Protein AF-A2DTJ1-F1 (afdb_monomer)

Foldseek 3Di:
DDDDPVPVVVLVLQLVLQLVLQLVLVQVVCVVVVPPVHDPSLLSNLVSNLRSLLRNLLVVLLVVCCVPPPLLVCLCPPPPHVNLVNLLSSLLSSLVSSLVRNVVSVVVNCVVVVHDDPDDSVLSSVLSSQLSSQLSCLCVPPVVVDDQDPDPVVNLVSLLVSQLSSLVRSLVRNVVVCVVVVHDPCNSVVVSVVCSVSSSSSSVSSVVSSVVD

Structure (mmCIF, N/CA/C/O backbone):
data_AF-A2DTJ1-F1
#
_entry.id   AF-A2DTJ1-F1
#
loop_
_atom_site.group_PDB
_atom_site.id
_atom_site.type_symbol
_atom_site.label_atom_id
_atom_site.label_alt_id
_atom_site.label_comp_id
_atom_site.label_asym_id
_atom_site.label_entity_id
_atom_site.label_seq_id
_atom_site.pdbx_PDB_ins_code
_atom_site.Cartn_x
_atom_site.Cartn_y
_atom_site.Cartn_z
_atom_site.occupancy
_atom_site.B_iso_or_equiv
_atom_site.auth_seq_id
_atom_site.auth_comp_id
_atom_site.auth_asym_id
_atom_site.auth_atom_id
_atom_site.pdbx_PDB_model_num
ATOM 1 N N . MET A 1 1 ? 8.788 -21.743 -16.270 1.00 41.66 1 MET A N 1
ATOM 2 C CA . MET A 1 1 ? 9.614 -21.067 -15.245 1.00 41.66 1 MET A CA 1
ATOM 3 C C . MET A 1 1 ? 8.863 -21.038 -13.918 1.00 41.66 1 MET A C 1
ATOM 5 O O . MET A 1 1 ? 7.837 -20.370 -13.797 1.00 41.66 1 MET A O 1
ATOM 9 N N . THR A 1 2 ? 9.308 -21.846 -12.957 1.00 42.72 2 THR A N 1
ATOM 10 C CA . THR A 1 2 ? 8.865 -21.798 -11.555 1.00 42.72 2 THR A CA 1
ATOM 11 C C . THR A 1 2 ? 9.417 -20.528 -10.922 1.00 42.72 2 THR A C 1
ATOM 13 O O . THR A 1 2 ? 10.597 -20.244 -11.113 1.00 42.72 2 THR A O 1
ATOM 16 N N . ALA A 1 3 ? 8.593 -19.764 -10.202 1.00 53.41 3 ALA A N 1
ATOM 17 C CA . ALA A 1 3 ? 9.099 -18.623 -9.442 1.00 53.41 3 ALA A CA 1
ATOM 18 C C . ALA A 1 3 ? 10.246 -19.095 -8.532 1.00 53.41 3 ALA A C 1
ATOM 20 O O . ALA A 1 3 ? 10.151 -20.203 -7.981 1.00 53.41 3 ALA A O 1
ATOM 21 N N . PRO A 1 4 ? 11.331 -18.319 -8.379 1.00 59.75 4 PRO A N 1
ATOM 22 C CA . PRO A 1 4 ? 12.354 -18.677 -7.417 1.00 59.75 4 PRO A CA 1
ATOM 23 C C . PRO A 1 4 ? 11.673 -18.748 -6.048 1.00 59.75 4 PRO A C 1
ATOM 25 O O . PRO A 1 4 ? 10.951 -17.832 -5.658 1.00 59.75 4 PRO A O 1
ATOM 28 N N . LYS A 1 5 ? 11.857 -19.862 -5.328 1.00 62.97 5 LYS A N 1
ATOM 29 C CA . LYS A 1 5 ? 11.233 -20.100 -4.012 1.00 62.97 5 LYS A CA 1
ATOM 30 C C . LYS A 1 5 ? 11.488 -18.955 -3.011 1.00 62.97 5 LYS A C 1
ATOM 32 O O . LYS A 1 5 ? 10.772 -18.868 -2.019 1.00 62.97 5 LYS A O 1
ATOM 37 N N . SER A 1 6 ? 12.478 -18.094 -3.267 1.00 84.81 6 SER A N 1
ATOM 38 C CA . SER A 1 6 ? 12.759 -16.876 -2.507 1.00 84.81 6 SER A CA 1
ATOM 39 C C . SER A 1 6 ? 11.673 -15.806 -2.644 1.00 84.81 6 SER A C 1
ATOM 41 O O . SER A 1 6 ? 11.211 -15.332 -1.619 1.00 84.81 6 SER A O 1
ATOM 43 N N . PHE A 1 7 ? 11.170 -15.499 -3.848 1.00 90.81 7 PHE A N 1
ATOM 44 C CA . PHE A 1 7 ? 10.258 -14.359 -4.048 1.00 90.81 7 PHE A CA 1
ATOM 45 C C . PHE A 1 7 ? 8.984 -14.465 -3.202 1.00 90.81 7 PHE A C 1
ATOM 47 O O . PHE A 1 7 ? 8.674 -13.574 -2.420 1.00 90.81 7 PHE A O 1
ATOM 54 N N . PHE A 1 8 ? 8.261 -15.585 -3.292 1.00 89.81 8 PHE A N 1
ATOM 55 C CA . PHE A 1 8 ? 7.036 -15.768 -2.506 1.00 89.81 8 PHE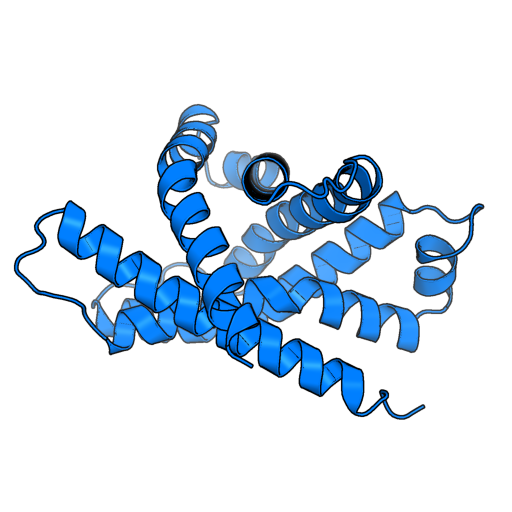 A CA 1
ATOM 56 C C . PHE A 1 8 ? 7.303 -15.875 -1.003 1.00 89.81 8 PHE A C 1
ATOM 58 O O . PHE A 1 8 ? 6.451 -15.495 -0.205 1.00 89.81 8 PHE A O 1
ATOM 65 N N . LYS A 1 9 ? 8.481 -16.370 -0.609 1.00 91.06 9 LYS A N 1
ATOM 66 C CA . LYS A 1 9 ? 8.900 -16.381 0.794 1.00 91.06 9 LYS A CA 1
ATOM 67 C C . LYS A 1 9 ? 9.125 -14.954 1.299 1.00 91.06 9 LYS A C 1
ATOM 69 O O . LYS A 1 9 ? 8.696 -14.641 2.405 1.00 91.06 9 LYS A O 1
ATOM 74 N N . ASP A 1 10 ? 9.739 -14.101 0.489 1.00 91.88 10 ASP A N 1
ATOM 75 C CA . ASP A 1 10 ? 9.973 -12.695 0.815 1.00 91.88 10 ASP A CA 1
ATOM 76 C C . ASP A 1 10 ? 8.649 -11.921 0.856 1.00 91.88 10 ASP A C 1
ATOM 78 O O . ASP A 1 10 ? 8.395 -11.197 1.814 1.00 91.88 10 ASP A O 1
ATOM 82 N N . MET A 1 11 ? 7.738 -12.166 -0.091 1.00 94.62 11 MET A N 1
ATOM 83 C CA . MET A 1 11 ? 6.388 -11.590 -0.057 1.00 94.62 11 MET A CA 1
ATOM 84 C C . MET A 1 11 ? 5.598 -12.040 1.170 1.00 94.62 11 MET A C 1
ATOM 86 O O . MET A 1 11 ? 4.943 -11.223 1.805 1.00 94.62 11 MET A O 1
ATOM 90 N N . LEU A 1 12 ? 5.691 -13.310 1.571 1.00 94.25 12 LEU A N 1
ATOM 91 C CA . LEU A 1 12 ? 5.039 -13.780 2.793 1.00 94.25 12 LEU A CA 1
ATOM 92 C C . LEU A 1 12 ? 5.590 -13.073 4.042 1.00 94.25 12 LEU A C 1
ATOM 94 O O . LEU A 1 12 ? 4.818 -12.739 4.943 1.00 94.25 12 LEU A O 1
ATOM 98 N N . LYS A 1 13 ? 6.904 -12.816 4.094 1.00 93.06 13 LYS A N 1
ATOM 99 C CA . LYS A 1 13 ? 7.518 -12.030 5.173 1.00 93.06 13 LYS A CA 1
ATOM 100 C C . LYS A 1 13 ? 6.985 -10.600 5.189 1.00 93.06 13 LYS A C 1
ATOM 102 O O . LYS A 1 13 ? 6.509 -10.161 6.229 1.00 93.06 13 LYS A O 1
ATOM 107 N N . VAL A 1 14 ? 7.005 -9.909 4.047 1.00 94.12 14 VAL A N 1
ATOM 108 C CA . VAL A 1 14 ? 6.483 -8.536 3.924 1.00 94.12 14 VAL A CA 1
ATOM 109 C C . VAL A 1 14 ? 5.014 -8.481 4.341 1.00 94.12 14 VAL A C 1
ATOM 111 O O . VAL A 1 14 ? 4.657 -7.669 5.188 1.00 94.12 14 VAL A O 1
ATOM 114 N N . TYR A 1 15 ? 4.188 -9.397 3.832 1.00 96.00 15 TYR A N 1
ATOM 115 C CA . TYR A 1 15 ? 2.775 -9.514 4.189 1.00 96.00 15 TYR A CA 1
ATOM 116 C C . TYR A 1 15 ? 2.575 -9.674 5.702 1.00 96.00 15 TYR A C 1
ATOM 118 O O . TYR A 1 15 ? 1.756 -8.979 6.304 1.00 96.00 15 TYR A O 1
ATOM 126 N N . THR A 1 16 ? 3.333 -10.579 6.328 1.00 95.44 16 THR A N 1
ATOM 127 C CA . THR A 1 16 ? 3.218 -10.866 7.765 1.00 95.44 16 THR A CA 1
ATOM 128 C C . THR A 1 16 ? 3.672 -9.674 8.604 1.00 95.44 16 THR A C 1
ATOM 130 O O . THR A 1 16 ? 2.983 -9.294 9.548 1.00 95.44 16 THR A O 1
ATOM 133 N N . ASN A 1 17 ? 4.789 -9.045 8.237 1.00 93.94 17 ASN A N 1
ATOM 134 C CA . ASN A 1 17 ? 5.328 -7.889 8.950 1.00 93.94 17 ASN A CA 1
ATOM 135 C C . ASN A 1 17 ? 4.389 -6.685 8.846 1.00 93.94 17 ASN A C 1
ATOM 137 O O . ASN A 1 17 ? 4.123 -6.039 9.854 1.00 93.94 17 ASN A O 1
ATOM 141 N N . ALA A 1 18 ? 3.842 -6.429 7.655 1.00 94.25 18 ALA A N 1
ATOM 142 C CA . ALA A 1 18 ? 2.829 -5.405 7.421 1.00 94.25 18 ALA A CA 1
ATOM 143 C C . ALA A 1 18 ? 1.553 -5.669 8.230 1.00 94.25 18 ALA A C 1
ATOM 145 O O . ALA A 1 18 ? 1.057 -4.769 8.901 1.00 94.25 18 ALA A O 1
ATOM 146 N N . THR A 1 19 ? 1.079 -6.919 8.252 1.00 96.00 19 THR A N 1
ATOM 147 C CA . THR A 1 19 ? -0.099 -7.316 9.039 1.00 96.00 19 THR A CA 1
ATOM 148 C C . THR A 1 19 ? 0.098 -7.052 10.529 1.00 96.00 19 THR A C 1
ATOM 150 O O . THR A 1 19 ? -0.736 -6.415 11.168 1.00 96.00 19 THR A O 1
ATOM 153 N N . LEU A 1 20 ? 1.213 -7.516 11.095 1.00 95.12 20 LEU A N 1
ATOM 154 C CA . LEU A 1 20 ? 1.503 -7.348 12.519 1.00 95.12 20 LEU A CA 1
ATOM 155 C C . LEU A 1 20 ? 1.792 -5.885 12.882 1.00 95.12 20 LEU A C 1
ATOM 157 O O . LEU A 1 20 ? 1.361 -5.419 13.937 1.00 95.12 20 LEU A O 1
ATOM 161 N N . GLY A 1 21 ? 2.493 -5.157 12.009 1.00 93.69 21 GLY A N 1
ATOM 162 C CA . GLY A 1 21 ? 2.789 -3.740 12.205 1.00 93.69 21 GLY A CA 1
ATOM 163 C C . GLY A 1 21 ? 1.524 -2.890 12.236 1.00 93.69 21 GLY A C 1
ATOM 164 O O . GLY A 1 21 ? 1.395 -1.991 13.066 1.00 93.69 21 GLY A O 1
ATOM 165 N N . ASP A 1 22 ? 0.550 -3.224 11.398 1.00 94.06 22 ASP A N 1
ATOM 166 C CA . ASP A 1 22 ? -0.744 -2.555 11.368 1.00 94.06 22 ASP A CA 1
ATOM 167 C C . ASP A 1 22 ? -1.600 -2.868 12.601 1.00 94.06 22 ASP A C 1
ATOM 169 O O . ASP A 1 22 ? -2.133 -1.954 13.230 1.00 94.06 22 ASP A O 1
ATOM 173 N N . MET A 1 23 ? -1.639 -4.129 13.040 1.00 94.19 23 MET A N 1
ATOM 174 C CA . MET A 1 23 ? -2.301 -4.501 14.297 1.00 94.19 23 MET A CA 1
ATOM 175 C C . MET A 1 23 ? -1.722 -3.742 15.500 1.00 94.19 23 MET A C 1
ATOM 177 O O . MET A 1 23 ? -2.465 -3.263 16.364 1.00 94.19 23 MET A O 1
ATOM 181 N N . PHE A 1 24 ? -0.395 -3.605 15.560 1.00 92.94 24 PHE A N 1
ATOM 182 C CA . PHE A 1 24 ? 0.266 -2.812 16.593 1.00 92.94 24 PHE A CA 1
ATOM 183 C C . PHE A 1 24 ? -0.110 -1.329 16.484 1.00 92.94 24 PHE A C 1
ATOM 185 O O . PHE A 1 24 ? -0.477 -0.708 17.480 1.00 92.94 24 PHE A O 1
ATOM 192 N N . THR A 1 25 ? -0.099 -0.781 15.271 1.00 91.75 25 THR A N 1
ATOM 193 C CA . THR A 1 25 ? -0.471 0.614 15.002 1.00 91.75 25 THR A CA 1
ATOM 194 C C . THR A 1 25 ? -1.889 0.922 15.468 1.00 91.75 25 THR A C 1
ATOM 196 O O . THR A 1 25 ? -2.102 1.898 16.186 1.00 91.75 25 THR A O 1
ATOM 199 N N . GLN A 1 26 ? -2.853 0.057 15.151 1.00 89.75 26 GLN A N 1
ATOM 200 C CA . GLN A 1 26 ? -4.225 0.189 15.640 1.00 89.75 26 GLN A CA 1
ATOM 201 C C . GLN A 1 26 ? -4.285 0.148 17.170 1.00 89.75 26 GLN A C 1
ATOM 203 O O . GLN A 1 26 ? -4.954 0.980 17.778 1.00 89.75 26 GLN A O 1
ATOM 208 N N . SER A 1 27 ? -3.530 -0.748 17.809 1.00 89.50 27 SER A N 1
ATOM 209 C CA . SER A 1 27 ? -3.445 -0.823 19.277 1.00 89.50 27 SER A CA 1
ATOM 210 C C . SER A 1 27 ? -2.983 0.496 19.896 1.00 89.50 27 SER A C 1
ATOM 212 O O . SER A 1 27 ? -3.593 0.984 20.848 1.00 89.50 27 SER A O 1
ATOM 214 N N . VAL A 1 28 ? -1.941 1.105 19.324 1.00 89.56 28 VAL A N 1
ATOM 215 C CA . VAL A 1 28 ? -1.425 2.407 19.765 1.00 89.56 28 VAL A CA 1
ATOM 216 C C . VAL A 1 28 ? -2.466 3.503 19.547 1.00 89.56 28 VAL A C 1
ATOM 218 O O . VAL A 1 28 ? -2.731 4.282 20.459 1.00 89.56 28 VAL A O 1
ATOM 221 N N . ILE A 1 29 ? -3.099 3.553 18.373 1.00 88.69 29 ILE A N 1
ATOM 222 C CA . ILE A 1 29 ? -4.090 4.586 18.038 1.00 88.69 29 ILE A CA 1
ATOM 223 C C . ILE A 1 29 ? -5.324 4.499 18.943 1.00 88.69 29 ILE A C 1
ATOM 225 O O . ILE A 1 29 ? -5.782 5.533 19.426 1.00 88.69 29 ILE A O 1
ATOM 229 N N . HIS A 1 30 ? -5.849 3.301 19.208 1.00 86.88 30 HIS A N 1
ATOM 230 C CA . HIS A 1 30 ? -6.961 3.116 20.148 1.00 86.88 30 HIS A CA 1
ATOM 231 C C . HIS A 1 30 ? -6.576 3.565 21.563 1.00 86.88 30 HIS A C 1
ATOM 233 O O . HIS A 1 30 ? -7.349 4.268 22.216 1.00 86.88 30 HIS A O 1
ATOM 239 N N . GLY A 1 31 ? -5.358 3.236 22.008 1.00 86.81 31 GLY A N 1
ATOM 240 C CA . GLY A 1 31 ? -4.829 3.696 23.292 1.00 86.81 31 GLY A CA 1
ATOM 241 C C . GLY A 1 31 ? -4.736 5.222 23.381 1.00 86.81 31 GLY A C 1
ATOM 242 O O . GLY A 1 31 ? -5.191 5.810 24.359 1.00 86.81 31 GLY A O 1
ATOM 243 N N . LEU A 1 32 ? -4.216 5.878 22.340 1.00 87.25 32 LEU A N 1
ATOM 244 C CA . LEU A 1 32 ? -4.107 7.342 22.275 1.00 87.25 32 LEU A CA 1
ATOM 245 C C . LEU A 1 32 ? -5.470 8.042 22.227 1.00 87.25 32 LEU A C 1
ATOM 247 O O . LEU A 1 32 ? -5.612 9.138 22.763 1.00 87.25 32 LEU A O 1
ATOM 251 N N . LYS A 1 33 ? -6.475 7.419 21.604 1.00 86.06 33 LYS A N 1
ATOM 252 C CA . LYS A 1 33 ? -7.853 7.932 21.554 1.00 86.06 33 LYS A CA 1
ATOM 253 C C . LYS A 1 33 ? -8.630 7.712 22.857 1.00 86.06 33 LYS A C 1
ATOM 255 O O . LYS A 1 33 ? -9.732 8.238 22.983 1.00 86.06 33 LYS A O 1
ATOM 260 N N . GLY A 1 34 ? -8.072 6.970 23.817 1.00 82.31 34 GLY A N 1
ATOM 261 C CA . GLY A 1 34 ? -8.734 6.661 25.085 1.00 82.31 34 GLY A CA 1
ATOM 262 C C . GLY A 1 34 ? -9.955 5.756 24.916 1.00 82.31 34 GLY A C 1
ATOM 263 O O . GLY A 1 34 ? -10.919 5.882 25.669 1.00 82.31 34 GLY A O 1
ATOM 264 N N . ASP A 1 35 ? -9.940 4.884 23.907 1.00 81.88 35 ASP A N 1
ATOM 265 C CA . ASP A 1 35 ? -11.092 4.058 23.565 1.00 81.88 35 ASP A CA 1
ATOM 266 C C . ASP A 1 35 ? -11.351 2.992 24.646 1.00 81.88 35 ASP A C 1
ATOM 268 O O . ASP A 1 35 ? -10.517 2.121 24.908 1.00 81.88 35 ASP A O 1
ATOM 272 N N . ALA A 1 36 ? -12.505 3.082 25.313 1.00 71.56 36 ALA A N 1
ATOM 273 C CA . ALA A 1 36 ? -12.819 2.286 26.501 1.00 71.56 36 ALA A CA 1
ATOM 274 C C . ALA A 1 36 ? -13.120 0.810 26.185 1.00 71.56 36 ALA A C 1
ATOM 276 O O . ALA A 1 36 ? -13.043 -0.037 27.075 1.00 71.56 36 ALA A O 1
ATOM 277 N N . GLU A 1 37 ? -13.454 0.489 24.931 1.00 74.69 37 GLU A N 1
ATOM 278 C CA . GLU A 1 37 ? -13.796 -0.875 24.504 1.00 74.69 37 GLU A CA 1
ATOM 279 C C . GLU A 1 37 ? -12.568 -1.778 24.276 1.00 74.69 37 GLU A C 1
ATOM 281 O O . GLU A 1 37 ? -12.723 -2.983 24.067 1.00 74.69 37 GLU A O 1
ATOM 286 N N . GLY A 1 38 ? -11.349 -1.232 24.369 1.00 69.69 38 GLY A N 1
ATOM 287 C CA . GLY A 1 38 ? -10.109 -1.968 24.120 1.00 69.69 38 GLY A CA 1
ATOM 288 C C . GLY A 1 38 ? -9.950 -2.413 22.659 1.00 69.69 38 GLY A C 1
ATOM 289 O O . GLY A 1 38 ? -10.806 -2.188 21.805 1.00 69.69 38 GLY A O 1
ATOM 290 N N . LEU A 1 39 ? -8.818 -3.047 22.341 1.00 80.94 39 LEU A N 1
ATOM 291 C CA . LEU A 1 39 ? -8.552 -3.505 20.977 1.00 80.94 39 LEU A CA 1
ATOM 292 C C . LEU A 1 39 ? -9.451 -4.695 20.609 1.00 80.94 39 LEU A C 1
ATOM 294 O O . LEU A 1 39 ? -9.325 -5.790 21.166 1.00 80.94 39 LEU A O 1
ATOM 298 N N . LYS A 1 40 ? -10.280 -4.528 19.578 1.00 87.50 40 LYS A N 1
ATOM 299 C CA . LYS A 1 40 ? -11.025 -5.626 18.949 1.00 87.50 40 LYS A CA 1
ATOM 300 C C . LYS A 1 40 ? -10.078 -6.447 18.073 1.00 87.50 40 LYS A C 1
ATOM 302 O O . LYS A 1 40 ? -9.975 -6.218 16.875 1.00 87.50 40 LYS A O 1
ATOM 307 N N . PHE A 1 41 ? -9.390 -7.426 18.663 1.00 88.88 41 PHE A N 1
ATOM 308 C CA . PHE A 1 41 ? -8.341 -8.208 17.985 1.00 88.88 41 PHE A CA 1
ATOM 309 C C . PHE A 1 41 ? -8.751 -8.760 16.608 1.00 88.88 41 PHE A C 1
ATOM 311 O O . PHE A 1 41 ? -7.963 -8.709 15.670 1.00 88.88 41 PHE A O 1
ATOM 318 N N . GLY A 1 42 ? -9.982 -9.267 16.467 1.00 88.88 4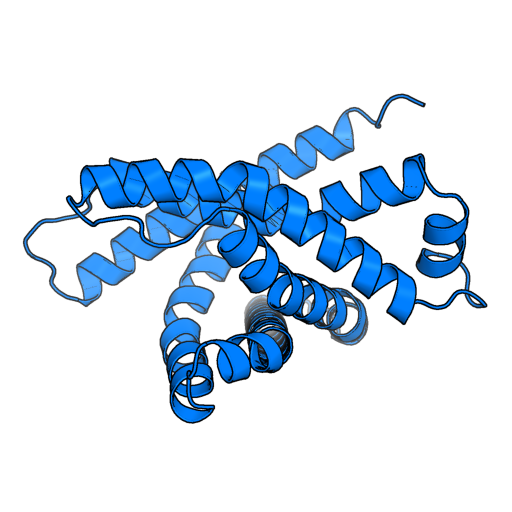2 GLY A N 1
ATOM 319 C CA . GLY A 1 42 ? -10.476 -9.781 15.184 1.00 88.88 42 GLY A CA 1
ATOM 320 C C . GLY A 1 42 ? -10.584 -8.703 14.102 1.00 88.88 42 GLY A C 1
ATOM 321 O O . GLY A 1 42 ? -10.260 -8.962 12.949 1.00 88.88 42 GLY A O 1
ATOM 322 N N . GLU A 1 43 ? -10.984 -7.489 14.473 1.00 88.12 43 GLU A N 1
ATOM 323 C CA . GLU A 1 43 ? -11.003 -6.339 13.567 1.00 88.12 43 GLU A CA 1
ATOM 324 C C . GLU A 1 43 ? -9.581 -5.899 13.217 1.00 88.12 43 GLU A C 1
ATOM 326 O O . GLU A 1 43 ? -9.265 -5.746 12.037 1.00 88.12 43 GLU A O 1
ATOM 331 N N . ALA A 1 44 ? -8.714 -5.800 14.228 1.00 90.81 44 ALA A N 1
ATOM 332 C CA . ALA A 1 44 ? -7.318 -5.429 14.042 1.00 90.81 44 ALA A CA 1
ATOM 333 C C . ALA A 1 44 ? -6.597 -6.394 13.095 1.00 90.81 44 ALA A C 1
ATOM 335 O O . ALA A 1 44 ? -5.881 -5.957 12.200 1.00 90.81 44 ALA A O 1
ATOM 336 N N . LEU A 1 45 ? -6.830 -7.702 13.243 1.00 93.56 45 LEU A N 1
ATOM 337 C CA . LEU A 1 45 ? -6.284 -8.725 12.357 1.00 93.56 45 LEU A CA 1
ATOM 338 C C . LEU A 1 45 ? -6.816 -8.590 10.926 1.00 93.56 45 LEU A C 1
ATOM 340 O O . LEU A 1 45 ? -6.029 -8.656 9.987 1.00 93.56 45 LEU A O 1
ATOM 344 N N . LEU A 1 46 ? -8.129 -8.402 10.741 1.00 93.38 46 LEU A N 1
ATOM 345 C CA . LEU A 1 46 ? -8.718 -8.248 9.406 1.00 93.38 46 LEU A CA 1
ATOM 346 C C . LEU A 1 46 ? -8.166 -7.014 8.686 1.00 93.38 46 LEU A C 1
ATOM 348 O O . LEU A 1 46 ? -7.798 -7.116 7.518 1.00 93.38 46 LEU A O 1
ATOM 352 N N . HIS A 1 47 ? -8.066 -5.884 9.384 1.00 92.44 47 HIS A N 1
ATOM 353 C CA . HIS A 1 47 ? -7.475 -4.666 8.836 1.00 92.44 47 HIS A CA 1
ATOM 354 C C . HIS A 1 47 ? -5.969 -4.844 8.580 1.00 92.44 47 HIS A C 1
ATOM 356 O O . HIS A 1 47 ? -5.487 -4.519 7.498 1.00 92.44 47 HIS A O 1
ATOM 362 N N . GLY A 1 48 ? -5.242 -5.508 9.482 1.00 93.69 48 GLY A N 1
ATOM 363 C CA . GLY A 1 48 ? -3.837 -5.841 9.260 1.00 93.69 48 GLY A CA 1
ATOM 364 C C . GLY A 1 48 ? -3.622 -6.705 8.019 1.00 93.69 48 GLY A C 1
ATOM 365 O O . GLY A 1 48 ? -2.724 -6.433 7.229 1.00 93.69 48 GLY A O 1
ATOM 366 N N . MET A 1 49 ? -4.471 -7.706 7.778 1.00 96.31 49 MET A N 1
ATOM 367 C CA . MET A 1 49 ? -4.415 -8.522 6.558 1.00 96.31 49 MET A CA 1
ATOM 368 C C . MET A 1 49 ? -4.688 -7.697 5.293 1.00 96.31 49 MET A C 1
ATOM 370 O O . MET A 1 49 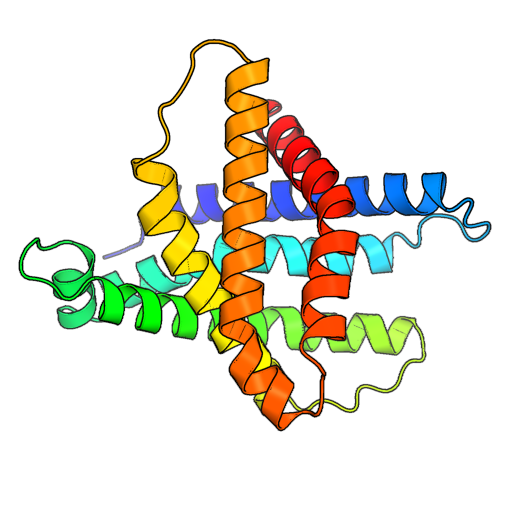? -4.078 -7.946 4.247 1.00 96.31 49 MET A O 1
ATOM 374 N N . GLN A 1 50 ? -5.579 -6.703 5.374 1.00 95.00 50 GLN A N 1
ATOM 375 C CA . GLN A 1 50 ? -5.814 -5.771 4.272 1.00 95.00 50 GLN A CA 1
ATOM 376 C C . GLN A 1 50 ? -4.563 -4.932 3.987 1.00 95.00 50 GLN A C 1
ATOM 378 O O . GLN A 1 50 ? -4.147 -4.849 2.828 1.00 95.00 50 GLN A O 1
ATOM 383 N N . THR A 1 51 ? -3.918 -4.396 5.028 1.00 94.44 51 THR A N 1
ATOM 384 C CA . THR A 1 51 ? -2.639 -3.676 4.925 1.00 94.44 51 THR A CA 1
ATOM 385 C C . THR A 1 51 ? -1.537 -4.572 4.360 1.00 94.44 51 THR A C 1
ATOM 387 O O . THR A 1 51 ? -0.852 -4.192 3.410 1.00 94.44 51 THR A O 1
ATOM 390 N N . GLY A 1 52 ? -1.409 -5.802 4.862 1.00 95.50 52 GLY A N 1
ATOM 391 C CA . GLY A 1 52 ? -0.455 -6.790 4.364 1.00 95.50 52 GLY A CA 1
ATOM 392 C C . GLY A 1 52 ? -0.628 -7.079 2.879 1.00 95.50 52 GLY A C 1
ATOM 393 O O . GLY A 1 52 ? 0.357 -7.131 2.144 1.00 95.50 52 GLY A O 1
ATOM 394 N N . THR A 1 53 ? -1.875 -7.196 2.417 1.00 96.62 53 THR A N 1
ATOM 395 C CA . THR A 1 53 ? -2.193 -7.363 0.993 1.00 96.62 53 THR A CA 1
ATOM 396 C C . THR A 1 53 ? -1.723 -6.164 0.178 1.00 96.62 53 THR A C 1
ATOM 398 O O . THR A 1 53 ? -1.064 -6.354 -0.842 1.00 96.62 53 THR A O 1
ATOM 401 N N . THR A 1 54 ? -2.011 -4.941 0.627 1.00 94.19 54 THR A N 1
ATOM 402 C CA . THR A 1 54 ? -1.606 -3.711 -0.070 1.00 94.19 54 THR A CA 1
ATOM 403 C C . THR A 1 54 ? -0.088 -3.637 -0.257 1.00 94.19 54 THR A C 1
ATOM 405 O O . THR A 1 54 ? 0.374 -3.300 -1.344 1.00 94.19 54 THR A O 1
ATOM 408 N N . PHE A 1 55 ? 0.694 -4.038 0.751 1.00 93.06 55 PHE A N 1
ATOM 409 C CA . PHE A 1 55 ? 2.163 -4.020 0.692 1.00 93.06 55 PHE A CA 1
ATOM 410 C C . PHE A 1 55 ? 2.754 -4.998 -0.335 1.00 93.06 55 PHE A C 1
ATOM 412 O O . PHE A 1 55 ? 3.821 -4.739 -0.888 1.00 93.06 55 PHE A O 1
ATOM 419 N N . VAL A 1 56 ? 2.089 -6.127 -0.597 1.00 95.81 56 VAL A N 1
ATOM 420 C CA . VAL A 1 56 ? 2.604 -7.162 -1.515 1.00 95.81 56 VAL A CA 1
ATOM 421 C C . VAL A 1 56 ? 1.934 -7.160 -2.884 1.00 95.81 56 VAL A C 1
ATOM 423 O O . VAL A 1 56 ? 2.430 -7.806 -3.808 1.00 95.81 56 VAL A O 1
ATOM 426 N N . ALA A 1 57 ? 0.817 -6.448 -3.043 1.00 96.31 57 ALA A N 1
ATOM 427 C CA . ALA A 1 57 ? 0.012 -6.492 -4.256 1.00 96.31 57 ALA A CA 1
ATOM 428 C C . ALA A 1 57 ? 0.792 -6.041 -5.494 1.00 96.31 57 ALA A C 1
ATOM 430 O O . ALA A 1 57 ? 0.777 -6.743 -6.504 1.00 96.31 57 ALA A O 1
ATOM 431 N N . TYR A 1 58 ? 1.504 -4.914 -5.418 1.00 94.88 58 TYR A N 1
ATOM 432 C CA . TYR A 1 58 ? 2.247 -4.396 -6.567 1.00 94.88 58 TYR A CA 1
ATOM 433 C C . TYR A 1 58 ? 3.427 -5.290 -6.981 1.00 94.88 58 TYR A C 1
ATOM 435 O O . TYR A 1 58 ? 3.444 -5.710 -8.139 1.00 94.88 58 TYR A O 1
ATOM 443 N N . PRO A 1 59 ? 4.340 -5.713 -6.080 1.00 94.06 59 PRO A N 1
ATOM 444 C CA . PRO A 1 59 ? 5.403 -6.651 -6.447 1.00 94.06 59 PRO A CA 1
ATOM 445 C C . PRO A 1 59 ? 4.884 -7.970 -7.036 1.00 94.06 59 PRO A C 1
ATOM 447 O O . PRO A 1 59 ? 5.449 -8.488 -7.999 1.00 94.06 59 PRO A O 1
ATOM 450 N N . ILE A 1 60 ? 3.791 -8.521 -6.492 1.00 95.88 60 ILE A N 1
ATOM 451 C CA . ILE A 1 60 ? 3.178 -9.742 -7.033 1.00 95.88 60 ILE A CA 1
ATOM 452 C C . ILE A 1 60 ? 2.584 -9.480 -8.423 1.00 95.88 60 ILE A C 1
ATOM 454 O O . ILE A 1 60 ? 2.758 -10.308 -9.319 1.00 95.88 60 ILE A O 1
ATOM 458 N N . ALA A 1 61 ? 1.908 -8.347 -8.626 1.00 96.50 61 ALA A N 1
ATOM 459 C CA . ALA A 1 61 ? 1.352 -7.971 -9.922 1.00 96.50 61 ALA A CA 1
ATOM 460 C C . ALA A 1 61 ? 2.444 -7.815 -10.985 1.00 96.50 61 ALA A C 1
ATOM 462 O O . ALA A 1 61 ? 2.334 -8.419 -12.050 1.00 96.50 61 ALA A O 1
ATOM 463 N N . VAL A 1 62 ? 3.514 -7.077 -10.674 1.00 95.25 62 VAL A N 1
ATOM 464 C CA . VAL A 1 62 ? 4.686 -6.915 -11.546 1.00 95.25 62 VAL A CA 1
ATOM 465 C C . VAL A 1 62 ? 5.277 -8.282 -11.889 1.00 95.25 62 VAL A C 1
ATOM 467 O O . VAL A 1 62 ? 5.399 -8.606 -13.066 1.00 95.25 62 VAL A O 1
ATOM 470 N N . HIS A 1 63 ? 5.517 -9.145 -10.895 1.00 95.06 63 HIS A N 1
ATOM 471 C CA . HIS A 1 63 ? 6.062 -10.486 -11.128 1.00 95.06 63 HIS A CA 1
ATOM 472 C C . HIS A 1 63 ? 5.189 -11.341 -12.065 1.00 95.06 63 HIS A C 1
ATOM 474 O O . HIS A 1 63 ? 5.697 -12.066 -12.925 1.00 95.06 63 HIS A O 1
ATOM 480 N N . LEU A 1 64 ? 3.863 -11.284 -11.907 1.00 94.75 64 LEU A N 1
ATOM 481 C CA . LEU A 1 64 ? 2.931 -11.997 -12.783 1.00 94.75 64 LEU A CA 1
ATOM 482 C C . LEU A 1 64 ? 2.927 -11.412 -14.201 1.00 94.75 64 LEU A C 1
ATOM 484 O O . LEU A 1 64 ? 2.947 -12.173 -15.169 1.00 94.75 64 LEU A O 1
ATOM 488 N N . LEU A 1 65 ? 2.918 -10.085 -14.331 1.00 95.69 65 LEU A N 1
ATOM 489 C CA . LEU A 1 65 ? 2.903 -9.397 -15.620 1.00 95.69 65 LEU A CA 1
ATOM 490 C C . LEU A 1 65 ? 4.207 -9.613 -16.393 1.00 95.69 65 LEU A C 1
ATOM 492 O O . LEU A 1 65 ? 4.146 -9.974 -17.563 1.00 95.69 65 LEU A O 1
ATOM 496 N N . GLU A 1 66 ? 5.369 -9.506 -15.750 1.00 95.31 66 GLU A N 1
ATOM 497 C CA . GLU A 1 66 ? 6.675 -9.806 -16.358 1.00 95.31 66 GLU A CA 1
ATOM 498 C C . GLU A 1 66 ? 6.750 -11.239 -16.889 1.00 95.31 66 GLU A C 1
ATOM 500 O O . GLU A 1 66 ? 7.310 -11.499 -17.955 1.00 95.31 66 GLU A O 1
ATOM 505 N N . LYS A 1 67 ? 6.173 -12.188 -16.145 1.00 94.25 67 LYS A N 1
ATOM 506 C CA . LYS A 1 67 ? 6.181 -13.606 -16.507 1.00 94.25 67 LYS A CA 1
ATOM 507 C C . LYS A 1 67 ? 5.268 -13.926 -17.690 1.00 94.25 67 LYS A C 1
ATOM 509 O O . LYS A 1 67 ? 5.525 -14.897 -18.404 1.00 94.25 67 LYS A O 1
ATOM 514 N N . HIS A 1 68 ? 4.186 -13.171 -17.858 1.00 95.19 68 HIS A N 1
ATOM 515 C CA . HIS A 1 68 ? 3.117 -13.488 -18.807 1.00 95.19 68 HIS A CA 1
ATOM 516 C C . HIS A 1 68 ? 2.981 -12.492 -19.967 1.00 95.19 68 HIS A C 1
ATOM 518 O O . HIS A 1 68 ? 2.251 -12.781 -20.911 1.00 95.19 68 HIS A O 1
ATOM 524 N N . SER A 1 69 ? 3.681 -11.357 -19.934 1.00 96.00 69 SER A N 1
ATOM 525 C CA . SER A 1 69 ? 3.634 -10.320 -20.965 1.00 96.00 69 SER A CA 1
ATOM 526 C C . SER A 1 69 ? 5.036 -9.819 -21.303 1.00 96.00 69 SER A C 1
ATOM 528 O O . SER A 1 69 ? 5.666 -9.088 -20.538 1.00 96.00 69 SER A O 1
ATOM 530 N N . GLU A 1 70 ? 5.515 -10.173 -22.496 1.00 94.75 70 GLU A N 1
ATOM 531 C CA . GLU A 1 70 ? 6.791 -9.666 -23.013 1.00 94.75 70 GLU A CA 1
ATOM 532 C C . GLU A 1 70 ? 6.754 -8.150 -23.215 1.00 94.75 70 GLU A C 1
ATOM 534 O O . GLU A 1 70 ? 7.734 -7.472 -22.917 1.00 94.75 70 GLU A O 1
ATOM 539 N N . THR A 1 71 ? 5.608 -7.608 -23.641 1.00 94.81 71 THR A N 1
ATOM 540 C CA . THR A 1 71 ? 5.391 -6.164 -23.791 1.00 94.81 71 THR A CA 1
ATOM 541 C C . THR A 1 71 ? 5.513 -5.437 -22.458 1.00 94.81 71 THR A C 1
ATOM 543 O O . THR A 1 71 ? 6.145 -4.386 -22.391 1.00 94.81 71 THR A O 1
ATOM 546 N N . PHE A 1 72 ? 4.943 -6.000 -21.387 1.00 95.44 72 PHE A N 1
ATOM 547 C CA . PHE A 1 72 ? 5.104 -5.433 -20.050 1.00 95.44 72 PHE A CA 1
ATOM 548 C C . PHE A 1 72 ? 6.573 -5.444 -19.640 1.00 95.44 72 PHE A C 1
ATOM 550 O O . PHE A 1 72 ? 7.100 -4.413 -19.239 1.00 95.44 72 PHE A O 1
ATOM 557 N N . ARG A 1 73 ? 7.245 -6.589 -19.798 1.00 95.38 73 ARG A N 1
ATOM 558 C CA . ARG A 1 73 ? 8.659 -6.749 -19.445 1.00 95.38 73 ARG A CA 1
ATOM 559 C C . ARG A 1 73 ? 9.554 -5.743 -20.179 1.00 95.38 73 ARG A C 1
ATOM 561 O O . ARG A 1 73 ? 10.392 -5.117 -19.539 1.00 95.38 73 ARG A O 1
ATOM 568 N N . HIS A 1 74 ? 9.333 -5.555 -21.481 1.00 93.94 74 HIS A N 1
ATOM 569 C CA . HIS A 1 74 ? 10.025 -4.552 -22.292 1.00 93.94 74 HIS A CA 1
ATOM 570 C C . HIS A 1 74 ? 9.787 -3.139 -21.746 1.00 93.94 74 HIS A C 1
ATOM 572 O O . HIS A 1 74 ? 10.726 -2.425 -21.411 1.00 93.94 74 HIS A O 1
ATOM 578 N N . HIS A 1 75 ? 8.523 -2.750 -21.558 1.00 93.19 75 HIS A N 1
ATOM 579 C CA . HIS A 1 75 ? 8.198 -1.428 -21.026 1.00 93.19 75 HIS A CA 1
ATOM 580 C C . HIS A 1 75 ? 8.691 -1.196 -19.597 1.00 93.19 75 HIS A C 1
ATOM 582 O O . HIS A 1 75 ? 8.931 -0.048 -19.240 1.00 93.19 75 HIS A O 1
ATOM 588 N N . TYR A 1 76 ? 8.841 -2.245 -18.789 1.00 92.75 76 TYR A N 1
ATOM 589 C CA . TYR A 1 76 ? 9.256 -2.142 -17.395 1.00 92.75 76 TYR A CA 1
ATOM 590 C C . TYR A 1 76 ? 10.778 -2.097 -17.220 1.00 92.75 76 TYR A C 1
ATOM 592 O O . TYR A 1 76 ? 11.267 -1.272 -16.450 1.00 92.75 76 TYR A O 1
ATOM 600 N N . HIS A 1 77 ? 11.556 -2.889 -17.966 1.00 91.44 77 HIS A N 1
ATOM 601 C CA . HIS A 1 77 ? 13.017 -2.953 -17.800 1.00 91.44 77 HIS A CA 1
ATOM 602 C C . HIS A 1 77 ? 13.807 -2.139 -18.821 1.00 91.44 77 HIS A C 1
ATOM 604 O O . HIS A 1 77 ? 14.753 -1.459 -18.426 1.00 91.44 77 HIS A O 1
ATOM 610 N N . ASP A 1 78 ? 13.389 -2.107 -20.082 1.00 90.50 78 ASP A N 1
ATOM 611 C CA . ASP A 1 78 ? 14.227 -1.557 -21.150 1.00 90.50 78 ASP A CA 1
ATOM 612 C C . ASP A 1 78 ? 14.207 -0.018 -21.138 1.00 90.50 78 ASP A C 1
ATOM 614 O O . ASP A 1 78 ? 13.214 0.598 -20.733 1.00 90.50 78 ASP A O 1
ATOM 618 N N . GLU A 1 79 ? 15.320 0.617 -21.518 1.00 86.44 79 GLU A N 1
ATOM 619 C CA . GLU A 1 79 ? 15.465 2.085 -21.506 1.00 86.44 79 GLU A CA 1
ATOM 620 C C . GLU A 1 79 ? 14.562 2.777 -22.537 1.00 86.44 79 GLU A C 1
ATOM 622 O O . GLU A 1 79 ? 14.071 3.877 -22.293 1.00 86.44 79 GLU A O 1
ATOM 627 N N . ASP A 1 80 ? 14.307 2.118 -23.668 1.00 91.50 80 ASP A N 1
ATOM 628 C CA . ASP A 1 80 ? 13.376 2.544 -24.71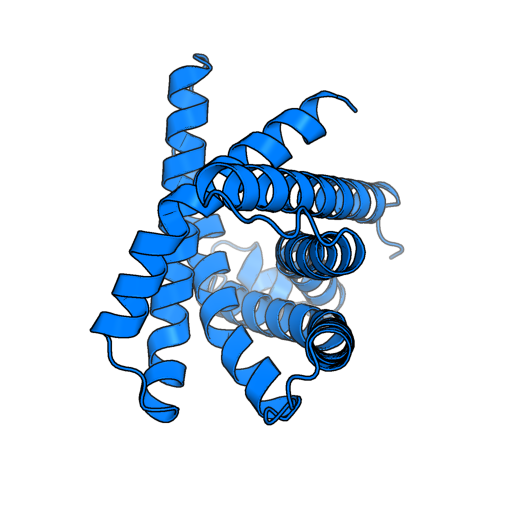7 1.00 91.50 80 ASP A CA 1
ATOM 629 C C . ASP A 1 80 ? 11.908 2.198 -24.397 1.00 91.50 80 ASP A C 1
ATOM 631 O O . ASP A 1 80 ? 10.986 2.598 -25.113 1.00 91.50 80 ASP A O 1
ATOM 635 N N . GLY A 1 81 ? 11.674 1.497 -23.286 1.00 88.38 81 GLY A N 1
ATOM 636 C CA . GLY A 1 81 ? 10.358 1.119 -22.800 1.00 88.38 81 GLY A CA 1
ATOM 637 C C . GLY A 1 81 ? 9.563 2.276 -22.177 1.00 88.38 81 GLY A C 1
ATOM 638 O O . GLY A 1 81 ? 10.088 3.140 -21.474 1.00 88.38 81 GLY A O 1
ATOM 639 N N . CYS A 1 82 ? 8.237 2.268 -22.358 1.00 92.06 82 CYS A N 1
ATOM 640 C CA . CYS A 1 82 ? 7.341 3.228 -21.711 1.00 92.06 82 CYS A CA 1
ATOM 641 C C . CYS A 1 82 ? 7.075 2.848 -20.241 1.00 92.06 82 CYS A C 1
ATOM 643 O O . CYS A 1 82 ? 6.075 2.195 -19.930 1.00 92.06 82 CYS A O 1
ATOM 645 N N . LYS A 1 83 ? 7.938 3.306 -19.322 1.00 90.12 83 LYS A N 1
ATOM 646 C CA . LYS A 1 83 ? 7.824 3.044 -17.869 1.00 90.12 83 LYS A CA 1
ATOM 647 C C . LYS A 1 83 ? 6.451 3.408 -17.302 1.00 90.12 83 LYS A C 1
ATOM 649 O O . LYS A 1 83 ? 5.874 2.655 -16.528 1.00 90.12 83 LYS A O 1
ATOM 654 N N . VAL A 1 84 ? 5.886 4.528 -17.759 1.00 90.62 84 VAL A N 1
ATOM 655 C CA . VAL A 1 84 ? 4.543 5.003 -17.380 1.00 90.62 84 VAL A CA 1
ATOM 656 C C . VAL A 1 84 ? 3.481 3.939 -17.671 1.00 90.62 84 VAL A C 1
ATOM 658 O O . VAL A 1 84 ? 2.646 3.653 -16.816 1.00 90.62 84 VAL A O 1
ATOM 661 N N . ALA A 1 85 ? 3.518 3.320 -18.856 1.00 92.31 85 ALA A N 1
ATOM 662 C CA . ALA A 1 85 ? 2.569 2.272 -19.223 1.00 92.31 85 ALA A CA 1
ATOM 663 C C . ALA A 1 85 ? 2.740 1.021 -18.350 1.00 92.31 85 ALA A C 1
ATOM 665 O O . ALA A 1 85 ? 1.745 0.411 -17.954 1.00 92.31 85 ALA A O 1
ATOM 666 N N . ALA A 1 86 ? 3.981 0.669 -18.006 1.00 93.12 86 ALA A N 1
ATOM 667 C CA . ALA A 1 86 ? 4.258 -0.443 -17.107 1.00 93.12 86 ALA A CA 1
ATOM 668 C C . ALA A 1 86 ? 3.760 -0.164 -15.676 1.00 93.12 86 ALA A C 1
ATOM 670 O O . ALA A 1 86 ? 3.091 -1.015 -15.099 1.00 93.12 86 ALA A O 1
ATOM 671 N N . TYR A 1 87 ? 3.966 1.036 -15.128 1.00 92.62 87 TYR A N 1
ATOM 672 C CA . TYR A 1 87 ? 3.467 1.395 -13.792 1.00 92.62 87 TYR A CA 1
ATOM 673 C C . TYR A 1 87 ? 1.940 1.426 -13.739 1.00 92.62 87 TYR A C 1
ATOM 675 O O . TYR A 1 87 ? 1.344 0.945 -12.777 1.00 92.62 87 TYR A O 1
ATOM 683 N N . VAL A 1 88 ? 1.284 1.907 -14.801 1.00 93.94 88 VAL A N 1
ATOM 684 C CA . VAL A 1 88 ? -0.179 1.844 -14.926 1.00 93.94 88 VAL A CA 1
ATOM 685 C C . VAL A 1 88 ? -0.663 0.394 -14.955 1.00 93.94 88 VAL A C 1
ATOM 687 O O . VAL A 1 88 ? -1.567 0.035 -14.203 1.00 93.94 88 VAL A O 1
ATOM 690 N N . ALA A 1 89 ? -0.058 -0.460 -15.783 1.00 95.25 89 ALA A N 1
ATOM 691 C CA . ALA A 1 89 ? -0.436 -1.869 -15.869 1.00 95.25 89 ALA A CA 1
ATOM 692 C C . ALA A 1 89 ? -0.186 -2.619 -14.547 1.00 95.25 89 ALA A C 1
ATOM 694 O O . ALA A 1 89 ? -1.055 -3.367 -14.093 1.00 95.25 89 ALA A O 1
ATOM 695 N N . GLY A 1 90 ? 0.955 -2.371 -13.899 1.00 94.75 90 GLY A N 1
ATOM 696 C CA . GLY A 1 90 ? 1.292 -2.908 -12.582 1.00 94.75 90 GLY A CA 1
ATOM 697 C C . GLY A 1 90 ? 0.314 -2.439 -11.507 1.00 94.75 90 GLY A C 1
ATOM 698 O O . GLY A 1 90 ? -0.198 -3.260 -10.752 1.00 94.75 90 GLY A O 1
ATOM 699 N N . GLY A 1 91 ? -0.031 -1.148 -11.493 1.00 94.81 91 GLY A N 1
ATOM 700 C CA . GLY A 1 91 ? -1.006 -0.562 -10.571 1.00 94.81 91 GLY A CA 1
ATOM 701 C C . GLY A 1 91 ? -2.415 -1.134 -10.746 1.00 94.81 91 GLY A C 1
ATOM 702 O O . GLY A 1 91 ? -3.072 -1.463 -9.760 1.00 94.81 91 GLY A O 1
ATOM 703 N N . ILE A 1 92 ? -2.869 -1.349 -11.987 1.00 96.25 92 ILE A N 1
ATOM 704 C CA . ILE A 1 92 ? -4.144 -2.035 -12.272 1.00 96.25 92 ILE A CA 1
ATOM 705 C C . ILE A 1 92 ? -4.098 -3.491 -11.787 1.00 96.25 92 ILE A C 1
ATOM 707 O O . ILE A 1 92 ? -5.054 -3.970 -11.172 1.00 96.25 92 ILE A O 1
ATOM 711 N N . GLY A 1 93 ? -2.991 -4.198 -12.035 1.00 96.75 93 GLY A N 1
ATOM 712 C CA . GLY A 1 93 ? -2.792 -5.564 -11.548 1.00 96.75 93 GLY A CA 1
ATOM 713 C C . GLY A 1 93 ? -2.823 -5.646 -10.019 1.00 96.75 93 GLY A C 1
ATOM 714 O O . GLY A 1 93 ? -3.517 -6.497 -9.459 1.00 96.75 93 GLY A O 1
ATOM 715 N N . ALA A 1 94 ? -2.146 -4.714 -9.346 1.00 96.44 94 ALA A N 1
ATOM 716 C CA . ALA A 1 94 ? -2.126 -4.587 -7.894 1.00 96.44 94 ALA A CA 1
ATOM 717 C C . ALA A 1 94 ? -3.528 -4.316 -7.341 1.00 96.44 94 ALA A C 1
ATOM 719 O O . ALA A 1 94 ? -3.989 -5.037 -6.458 1.00 96.44 94 ALA A O 1
ATOM 720 N N . ALA A 1 95 ? -4.256 -3.362 -7.930 1.00 96.31 95 ALA A N 1
ATOM 721 C CA . ALA A 1 95 ? -5.646 -3.080 -7.581 1.00 96.31 95 ALA A CA 1
ATOM 722 C C . ALA A 1 95 ? -6.543 -4.318 -7.728 1.00 96.31 95 ALA A C 1
ATOM 724 O O . ALA A 1 95 ? -7.448 -4.525 -6.922 1.00 96.31 95 ALA A O 1
ATOM 725 N N . GLY A 1 96 ? -6.277 -5.173 -8.720 1.00 97.06 96 GLY A N 1
ATOM 726 C CA . GLY A 1 96 ? -6.974 -6.446 -8.901 1.00 97.06 96 GLY A CA 1
ATOM 727 C C . GLY A 1 96 ? -6.725 -7.415 -7.747 1.00 97.06 96 GLY A C 1
ATOM 728 O O . GLY A 1 96 ? -7.675 -7.974 -7.201 1.00 97.06 96 GLY A O 1
ATOM 729 N N . ILE A 1 97 ? -5.464 -7.576 -7.337 1.00 96.94 97 ILE A N 1
ATOM 730 C CA . ILE A 1 97 ? -5.078 -8.414 -6.190 1.00 96.94 97 ILE A CA 1
ATOM 731 C C . ILE A 1 97 ? -5.707 -7.876 -4.901 1.00 96.94 97 ILE A C 1
ATOM 733 O O . ILE A 1 97 ? -6.368 -8.631 -4.185 1.00 96.94 97 ILE A O 1
ATOM 737 N N . VAL A 1 98 ? -5.569 -6.570 -4.645 1.00 96.81 98 VAL A N 1
ATOM 738 C CA . VAL A 1 98 ? -6.176 -5.893 -3.491 1.00 96.81 98 VAL A CA 1
ATOM 739 C C . VAL A 1 98 ? -7.684 -6.099 -3.492 1.00 96.81 98 VAL A C 1
ATOM 741 O O . VAL A 1 98 ? -8.237 -6.512 -2.483 1.00 96.81 98 VAL A O 1
ATOM 744 N N . ALA A 1 99 ? -8.372 -5.890 -4.614 1.00 96.25 99 ALA A N 1
ATOM 745 C CA . ALA A 1 99 ? -9.813 -6.092 -4.686 1.00 96.25 99 ALA A CA 1
ATOM 746 C C . ALA A 1 99 ? -10.214 -7.545 -4.400 1.00 96.25 99 ALA A C 1
ATOM 748 O O . ALA A 1 99 ? -11.154 -7.778 -3.645 1.00 96.25 99 ALA A O 1
ATOM 749 N N . LEU A 1 100 ? -9.511 -8.528 -4.965 1.00 96.25 100 LEU A N 1
ATOM 750 C CA . LEU A 1 100 ? -9.836 -9.946 -4.781 1.00 96.25 100 LEU A CA 1
ATOM 751 C C . LEU A 1 100 ? -9.676 -10.415 -3.332 1.00 96.25 100 LEU A C 1
ATOM 753 O O . LEU A 1 100 ? -10.477 -11.228 -2.870 1.00 96.25 100 LEU A O 1
ATOM 757 N N . VAL A 1 101 ? -8.671 -9.903 -2.622 1.00 95.81 101 VAL A N 1
ATOM 758 C CA . VAL A 1 101 ? -8.377 -10.305 -1.240 1.00 95.81 101 VAL A CA 1
ATOM 759 C C . VAL A 1 101 ? -9.094 -9.410 -0.230 1.00 95.81 101 VAL A C 1
ATOM 761 O O . VAL A 1 101 ? -9.769 -9.910 0.667 1.00 95.81 101 VAL A O 1
ATOM 764 N N . ASN A 1 102 ? -9.026 -8.089 -0.387 1.00 95.69 102 ASN A N 1
ATOM 765 C CA . ASN A 1 102 ? -9.520 -7.150 0.618 1.00 95.69 102 ASN A CA 1
ATOM 766 C C . ASN A 1 102 ? -11.035 -6.955 0.558 1.00 95.69 102 ASN A C 1
ATOM 768 O O . ASN A 1 102 ? -11.633 -6.700 1.600 1.00 95.69 102 ASN A O 1
ATOM 772 N N . TYR A 1 103 ? -11.692 -7.138 -0.594 1.00 94.75 103 TYR A N 1
ATOM 773 C CA . TYR A 1 103 ? -13.155 -7.037 -0.680 1.00 94.75 103 TYR A CA 1
ATOM 774 C C . TYR A 1 103 ? -13.903 -8.051 0.209 1.00 94.75 103 TYR A C 1
ATOM 776 O O . TYR A 1 103 ? -14.814 -7.639 0.935 1.00 94.75 103 TYR A O 1
ATOM 784 N N . PRO A 1 104 ? -13.583 -9.365 0.200 1.00 93.81 104 PRO A N 1
ATOM 785 C CA . PRO A 1 104 ? -14.216 -10.304 1.125 1.00 93.81 104 PRO A CA 1
ATOM 786 C C . PRO A 1 104 ? -13.818 -10.060 2.588 1.00 93.81 104 PRO A C 1
ATOM 788 O O . PRO A 1 104 ? -14.667 -10.227 3.462 1.00 93.81 104 PRO A O 1
ATOM 791 N N . LEU A 1 105 ? -12.582 -9.624 2.869 1.00 92.69 105 LEU A N 1
ATOM 792 C CA . LEU A 1 105 ? -12.175 -9.239 4.228 1.00 92.69 105 LEU A CA 1
ATOM 793 C C . LEU A 1 105 ? -12.991 -8.043 4.737 1.00 92.69 105 LEU A C 1
ATOM 795 O O . LEU A 1 105 ? -13.482 -8.069 5.863 1.00 92.69 105 LEU A O 1
ATOM 799 N N . GLU A 1 106 ? -13.234 -7.054 3.877 1.00 90.88 106 GLU A N 1
ATOM 800 C CA . GLU A 1 106 ? -14.048 -5.880 4.192 1.00 90.88 106 GLU A CA 1
ATOM 801 C C . GLU A 1 106 ? -15.505 -6.265 4.476 1.00 90.88 106 GLU A C 1
ATOM 803 O O . GLU A 1 106 ? -16.104 -5.772 5.431 1.00 90.88 106 GLU A O 1
ATOM 808 N N . LYS A 1 107 ? -16.051 -7.234 3.725 1.00 90.25 107 LYS A N 1
ATOM 809 C CA . LYS A 1 107 ? -17.373 -7.822 4.009 1.00 90.25 107 LYS A CA 1
ATOM 810 C C . LYS A 1 107 ? -17.453 -8.448 5.387 1.00 90.25 107 LYS A C 1
ATOM 812 O O . LYS A 1 107 ? -18.457 -8.273 6.077 1.00 90.25 107 LYS A O 1
ATOM 817 N N . LEU A 1 108 ? -16.430 -9.202 5.776 1.00 89.75 108 LEU A N 1
ATOM 818 C CA . LEU A 1 108 ? -16.380 -9.834 7.091 1.00 89.75 108 LEU A CA 1
ATOM 819 C C . LEU A 1 108 ? -16.257 -8.787 8.200 1.00 89.75 108 LEU A C 1
ATOM 821 O O . LEU A 1 108 ? -16.989 -8.878 9.186 1.00 89.75 108 LEU A O 1
ATOM 825 N N . ARG A 1 109 ? -15.409 -7.771 8.002 1.00 87.00 109 ARG A N 1
ATOM 826 C CA . ARG A 1 109 ? -15.205 -6.660 8.939 1.00 87.00 109 ARG A CA 1
ATOM 827 C C . ARG A 1 109 ? -16.500 -5.881 9.178 1.00 87.00 109 ARG A C 1
ATOM 829 O O . ARG A 1 109 ? -16.976 -5.831 10.310 1.00 87.00 109 ARG A O 1
ATOM 836 N N . LYS A 1 110 ? -17.149 -5.402 8.111 1.00 87.75 110 LYS A N 1
ATOM 837 C CA . LYS A 1 110 ? -18.430 -4.677 8.198 1.00 87.75 110 LYS A CA 1
ATOM 838 C C . LYS A 1 110 ? -19.532 -5.522 8.826 1.00 87.75 110 LYS A C 1
ATOM 840 O O . LYS A 1 110 ? -20.257 -5.051 9.698 1.00 87.75 110 LYS A O 1
ATOM 845 N N . ARG A 1 111 ? -19.622 -6.810 8.472 1.00 86.06 111 ARG A N 1
ATOM 846 C CA . ARG A 1 111 ? -20.593 -7.725 9.093 1.00 86.06 111 ARG A CA 1
ATOM 847 C C . ARG A 1 111 ? -20.351 -7.898 10.594 1.00 86.06 111 ARG A C 1
ATOM 849 O O . ARG A 1 111 ? -21.323 -7.941 11.346 1.00 86.06 111 ARG A O 1
ATOM 856 N N . ALA A 1 112 ? -19.095 -7.986 11.032 1.00 83.25 112 ALA A N 1
ATOM 857 C CA . ALA A 1 112 ? -18.746 -8.056 12.451 1.00 83.25 112 ALA A CA 1
ATOM 858 C C . ALA A 1 112 ? -19.123 -6.764 13.201 1.00 83.25 112 ALA A C 1
ATOM 860 O O . ALA A 1 112 ? -19.571 -6.827 14.344 1.00 83.25 112 ALA A O 1
ATOM 861 N N . GLN A 1 113 ? -19.029 -5.616 12.528 1.00 82.12 113 GLN A N 1
ATOM 862 C CA . GLN A 1 113 ? -19.409 -4.299 13.050 1.00 82.12 113 GLN A CA 1
ATOM 863 C C . GLN A 1 113 ? -20.907 -3.982 12.920 1.00 82.12 113 GLN A C 1
ATOM 865 O O . GLN A 1 113 ? -21.353 -2.926 13.359 1.00 82.12 113 GLN A O 1
ATOM 870 N N . LYS A 1 114 ? -21.708 -4.901 12.359 1.00 85.44 114 LYS A N 1
ATOM 871 C CA . LYS A 1 114 ? -23.128 -4.685 12.017 1.00 85.44 114 LYS A CA 1
ATOM 872 C C . LYS A 1 114 ? -23.346 -3.523 11.035 1.00 85.44 114 LYS A C 1
ATOM 874 O O . LYS A 1 114 ? -24.436 -2.961 10.971 1.00 85.44 114 LYS A O 1
ATOM 879 N N . GLU A 1 115 ? -22.334 -3.209 10.235 1.00 83.50 115 GLU A N 1
ATOM 880 C CA . GLU A 1 115 ? -22.407 -2.239 9.151 1.00 83.50 115 GLU A CA 1
ATOM 881 C C . GLU A 1 115 ? -22.865 -2.903 7.849 1.00 83.50 115 GLU A C 1
ATOM 883 O O . GLU A 1 115 ? -22.534 -4.054 7.542 1.00 83.50 115 GLU A O 1
ATOM 888 N N . GLN A 1 116 ? -23.633 -2.164 7.050 1.00 77.00 116 GLN A N 1
ATOM 889 C CA . GLN A 1 116 ? -24.128 -2.652 5.770 1.00 77.00 116 GLN A CA 1
ATOM 890 C C . GLN A 1 116 ? -23.109 -2.363 4.665 1.00 77.00 116 GLN A C 1
ATOM 892 O O . GLN A 1 116 ? -22.741 -1.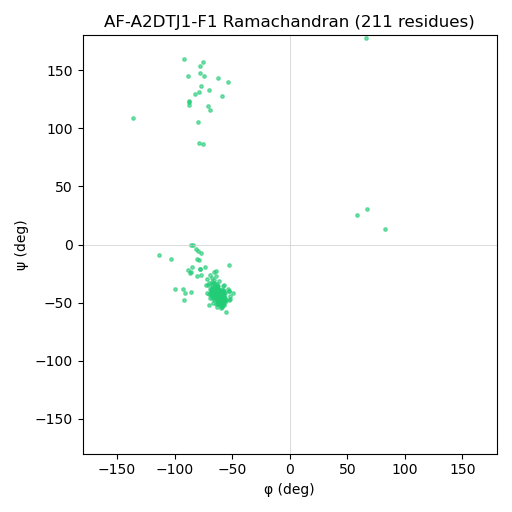215 4.420 1.00 77.00 116 GLN A O 1
ATOM 897 N N . GLN A 1 117 ? -22.667 -3.400 3.949 1.00 75.38 117 GLN A N 1
ATOM 898 C CA . GLN A 1 117 ? -21.826 -3.199 2.774 1.00 75.38 117 GLN A CA 1
ATOM 899 C C . GLN A 1 117 ? -22.675 -2.809 1.569 1.00 75.38 117 GLN A C 1
ATOM 901 O O . GLN A 1 117 ? -23.351 -3.642 0.967 1.00 75.38 117 GLN A O 1
ATOM 906 N N . THR A 1 118 ? -22.608 -1.534 1.216 1.00 75.44 118 THR A N 1
ATOM 907 C CA . THR A 1 118 ? -23.311 -0.951 0.068 1.00 75.44 118 THR A CA 1
ATOM 908 C C . THR A 1 118 ? -22.501 -1.050 -1.225 1.00 75.44 118 THR A C 1
ATOM 910 O O . THR A 1 118 ? -23.068 -1.053 -2.315 1.00 75.44 118 THR A O 1
ATOM 913 N N . GLU A 1 119 ? -21.177 -1.193 -1.126 1.00 83.75 119 GLU A N 1
ATOM 914 C CA . GLU A 1 119 ? -20.294 -1.209 -2.289 1.00 83.75 119 GLU A CA 1
ATOM 915 C C . GLU A 1 119 ? -20.215 -2.575 -2.983 1.00 83.75 119 GLU A C 1
ATOM 917 O O . GLU A 1 119 ? -19.928 -3.628 -2.391 1.00 83.75 119 GLU A O 1
ATOM 922 N N . THR A 1 120 ? -20.405 -2.546 -4.301 1.00 90.88 120 THR A N 1
ATOM 923 C CA . THR A 1 120 ? -20.161 -3.706 -5.163 1.00 90.88 120 THR A CA 1
ATOM 924 C C . THR A 1 120 ? -18.663 -3.917 -5.381 1.00 90.88 120 THR A C 1
ATOM 926 O O . THR A 1 120 ? -17.875 -2.978 -5.307 1.00 90.88 120 THR A O 1
ATOM 929 N N . PHE A 1 121 ? -18.269 -5.144 -5.731 1.00 92.31 121 PHE A N 1
ATOM 930 C CA . PHE A 1 121 ? -16.876 -5.468 -6.063 1.00 92.31 121 PHE A CA 1
ATOM 931 C C . PHE A 1 121 ? -16.299 -4.556 -7.155 1.00 92.31 121 PHE A C 1
ATOM 933 O O . PHE A 1 121 ? -15.144 -4.159 -7.076 1.00 92.31 121 PHE A O 1
ATOM 940 N N . ARG A 1 122 ? -17.106 -4.195 -8.163 1.00 91.94 122 ARG A N 1
ATOM 941 C CA . ARG A 1 122 ? -16.665 -3.329 -9.268 1.00 91.94 122 ARG A CA 1
ATOM 942 C C . ARG A 1 122 ? -16.312 -1.926 -8.786 1.00 91.94 122 ARG A C 1
ATOM 944 O O . ARG A 1 122 ? -15.286 -1.400 -9.196 1.00 91.94 122 ARG A O 1
ATOM 951 N N . PHE A 1 123 ? -17.143 -1.353 -7.915 1.00 90.94 123 PHE A N 1
ATOM 952 C CA . PHE A 1 123 ? -16.869 -0.050 -7.309 1.00 90.94 123 PHE A CA 1
ATOM 953 C C . PHE A 1 123 ? -15.646 -0.112 -6.394 1.00 90.94 123 PHE A C 1
ATOM 955 O O . PHE A 1 123 ? -14.782 0.751 -6.497 1.00 90.94 123 PHE A O 1
ATOM 962 N N . TYR A 1 124 ? -15.525 -1.177 -5.597 1.00 91.38 124 TYR A N 1
ATOM 963 C CA . TYR A 1 124 ? -14.350 -1.402 -4.760 1.00 91.38 124 TYR A CA 1
ATOM 964 C C . TYR A 1 124 ? -13.068 -1.468 -5.600 1.00 91.38 124 TYR A C 1
ATOM 966 O O . TYR A 1 124 ? -12.126 -0.731 -5.345 1.00 91.38 124 TYR A O 1
ATOM 974 N N . PHE A 1 125 ? -13.047 -2.287 -6.658 1.00 94.56 125 PHE A N 1
ATOM 975 C CA . PHE A 1 125 ? -11.911 -2.386 -7.577 1.00 94.56 125 PHE A CA 1
ATOM 976 C C . PHE A 1 125 ? -11.579 -1.045 -8.241 1.00 94.56 125 PHE A C 1
ATOM 978 O O . PHE A 1 125 ? -10.421 -0.638 -8.232 1.00 94.56 125 PHE A O 1
ATOM 985 N N . ALA A 1 126 ? -12.577 -0.338 -8.777 1.00 93.00 126 ALA A N 1
ATOM 986 C CA . ALA A 1 126 ? -12.367 0.959 -9.419 1.00 93.00 126 ALA A CA 1
ATOM 987 C C . ALA A 1 126 ? -11.748 1.988 -8.457 1.00 93.00 126 ALA A C 1
ATOM 989 O O . ALA A 1 126 ? -10.836 2.713 -8.852 1.00 93.00 126 ALA A O 1
ATOM 990 N N . GLY A 1 127 ? -12.171 1.982 -7.189 1.00 91.38 127 GLY A N 1
ATOM 991 C CA . GLY A 1 127 ? -11.582 2.810 -6.139 1.00 91.38 127 GLY A CA 1
ATOM 992 C C . GLY A 1 127 ? -10.130 2.454 -5.807 1.00 91.38 127 GLY A C 1
ATOM 993 O O . GLY A 1 127 ? -9.394 3.316 -5.347 1.00 91.38 127 GLY A O 1
ATOM 994 N N . GLN A 1 128 ? -9.680 1.225 -6.082 1.00 93.75 128 GLN A N 1
ATOM 995 C CA . GLN A 1 128 ? -8.295 0.797 -5.844 1.00 93.75 128 GLN A CA 1
ATOM 996 C C . GLN A 1 128 ? -7.346 1.115 -7.008 1.00 93.75 128 GLN A C 1
ATOM 998 O O . GLN A 1 128 ? -6.145 1.248 -6.780 1.00 93.75 128 GLN A O 1
ATOM 1003 N N . VAL A 1 129 ? -7.843 1.260 -8.243 1.00 94.44 129 VAL A N 1
ATOM 1004 C CA . VAL A 1 129 ? -6.988 1.478 -9.429 1.00 94.44 129 VAL A CA 1
ATOM 1005 C C . VAL A 1 129 ? -6.143 2.743 -9.287 1.00 94.44 129 VAL A C 1
ATOM 1007 O O . VAL A 1 129 ? -4.922 2.685 -9.405 1.00 94.44 129 VAL A O 1
ATOM 1010 N N . GLY A 1 130 ? -6.786 3.871 -8.990 1.00 92.44 130 GLY A N 1
ATOM 1011 C CA . GLY A 1 130 ? -6.122 5.163 -8.828 1.00 92.44 130 GLY A CA 1
ATOM 1012 C C . GLY A 1 130 ? -4.999 5.155 -7.781 1.00 92.44 130 GLY A C 1
ATOM 1013 O O . GLY A 1 130 ? -3.850 5.424 -8.138 1.00 92.44 130 GLY A O 1
ATOM 1014 N N . PRO A 1 131 ? -5.297 4.794 -6.516 1.00 92.81 131 PRO A N 1
ATOM 1015 C CA . PRO A 1 131 ? -4.303 4.669 -5.456 1.00 92.81 131 PRO A CA 1
ATOM 1016 C C . PRO A 1 131 ? -3.106 3.795 -5.820 1.00 92.81 131 PRO A C 1
ATOM 1018 O O . PRO A 1 131 ? -1.970 4.205 -5.609 1.00 92.81 131 PRO A O 1
ATOM 1021 N N . ASN A 1 132 ? -3.344 2.611 -6.394 1.00 94.38 132 ASN A N 1
ATOM 1022 C CA . ASN A 1 132 ? -2.269 1.666 -6.701 1.00 94.38 132 ASN A CA 1
ATOM 1023 C C . ASN A 1 132 ? -1.385 2.148 -7.859 1.00 94.38 132 ASN A C 1
ATOM 1025 O O . ASN A 1 132 ? -0.177 1.932 -7.829 1.00 94.38 132 ASN A O 1
ATOM 1029 N N . ILE A 1 133 ? -1.956 2.837 -8.853 1.00 92.94 133 ILE A N 1
ATOM 1030 C CA . ILE A 1 133 ? -1.172 3.508 -9.897 1.00 92.94 133 ILE A CA 1
ATOM 1031 C C . ILE A 1 133 ? -0.328 4.627 -9.275 1.00 92.94 133 ILE A C 1
ATOM 1033 O O . ILE A 1 133 ? 0.880 4.680 -9.492 1.00 92.94 133 ILE A O 1
ATOM 1037 N N . GLY A 1 134 ? -0.945 5.510 -8.484 1.00 90.94 134 GLY A N 1
ATOM 1038 C CA . GLY A 1 134 ? -0.255 6.636 -7.852 1.00 90.94 134 GLY A CA 1
ATOM 1039 C C . GLY A 1 134 ? 0.885 6.198 -6.929 1.00 90.94 134 GLY A C 1
ATOM 1040 O O . GLY A 1 134 ? 1.981 6.753 -6.998 1.00 90.94 134 GLY A O 1
ATOM 1041 N N . ALA A 1 135 ? 0.653 5.163 -6.120 1.00 90.31 135 ALA A N 1
ATOM 1042 C CA . ALA A 1 135 ? 1.668 4.562 -5.263 1.00 90.31 135 ALA A CA 1
ATOM 1043 C C . ALA A 1 135 ? 2.838 3.992 -6.076 1.00 90.31 135 ALA A C 1
ATOM 1045 O O . ALA A 1 135 ? 3.987 4.289 -5.763 1.00 90.31 135 ALA A O 1
ATOM 1046 N N . ALA A 1 136 ? 2.555 3.251 -7.155 1.00 90.25 136 ALA A N 1
ATOM 1047 C CA . ALA A 1 136 ? 3.582 2.701 -8.038 1.00 90.25 136 ALA A CA 1
ATOM 1048 C C . ALA A 1 136 ? 4.476 3.795 -8.640 1.00 90.25 136 ALA A C 1
ATOM 1050 O O . ALA A 1 136 ? 5.698 3.688 -8.597 1.00 90.25 136 ALA A O 1
ATOM 1051 N N . PHE A 1 137 ? 3.881 4.886 -9.135 1.00 88.81 137 PHE A N 1
ATOM 1052 C CA . PHE A 1 137 ? 4.650 6.027 -9.641 1.00 88.81 137 PHE A CA 1
ATOM 1053 C C . PHE A 1 137 ? 5.580 6.614 -8.578 1.00 88.81 137 PHE A C 1
ATOM 1055 O O . PHE A 1 137 ? 6.742 6.886 -8.870 1.00 88.81 137 PHE A O 1
ATOM 1062 N N . ALA A 1 138 ? 5.087 6.815 -7.356 1.00 89.38 138 ALA A N 1
ATOM 1063 C CA . ALA A 1 138 ? 5.893 7.369 -6.277 1.00 89.38 138 ALA A CA 1
ATOM 1064 C C . ALA A 1 138 ? 7.029 6.435 -5.859 1.00 89.38 138 ALA A C 1
ATOM 1066 O O . ALA A 1 138 ? 8.166 6.886 -5.760 1.00 89.38 138 ALA A O 1
ATOM 1067 N N . SER A 1 139 ? 6.747 5.150 -5.647 1.00 86.81 139 SER A N 1
ATOM 1068 C CA . SER A 1 139 ? 7.765 4.167 -5.274 1.00 86.81 139 SER A CA 1
ATOM 1069 C C . SER A 1 139 ? 8.872 4.097 -6.324 1.00 86.81 139 SER A C 1
ATOM 1071 O O . SER A 1 139 ? 10.037 4.275 -5.992 1.00 86.81 139 SER A O 1
ATOM 1073 N N . GLU A 1 140 ? 8.517 3.959 -7.600 1.00 86.69 140 GLU A N 1
ATOM 1074 C CA . GLU A 1 140 ? 9.499 3.741 -8.6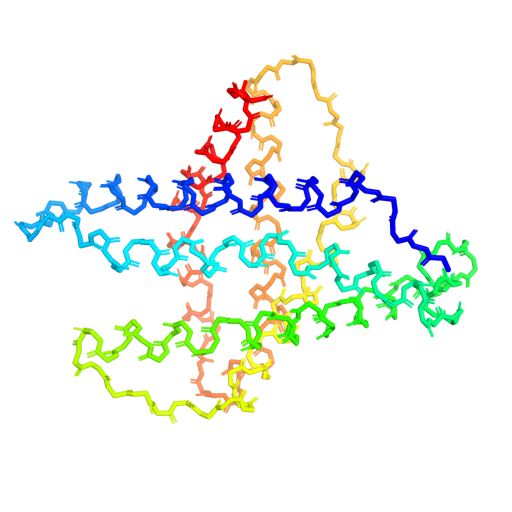68 1.00 86.69 140 GLU A CA 1
ATOM 1075 C C . GLU A 1 140 ? 10.263 5.011 -9.081 1.00 86.69 140 GLU A C 1
ATOM 1077 O O . GLU A 1 140 ? 11.389 4.925 -9.568 1.00 86.69 140 GLU A O 1
ATOM 1082 N N . LEU A 1 141 ? 9.685 6.206 -8.906 1.00 85.44 141 LEU A N 1
ATOM 1083 C CA . LEU A 1 141 ? 10.358 7.465 -9.262 1.00 85.44 141 LEU A CA 1
ATOM 1084 C C . LEU A 1 141 ? 11.116 8.092 -8.090 1.00 85.44 141 LEU A C 1
ATOM 1086 O O . LEU A 1 141 ? 12.186 8.670 -8.287 1.00 85.44 141 LEU A O 1
ATOM 1090 N N . ILE A 1 142 ? 10.559 8.026 -6.881 1.00 84.62 142 ILE A N 1
ATOM 1091 C CA . ILE A 1 142 ? 11.078 8.767 -5.726 1.00 84.62 142 ILE A CA 1
ATOM 1092 C C . ILE A 1 142 ? 12.097 7.928 -4.965 1.00 84.62 142 ILE A C 1
ATOM 1094 O O . ILE A 1 142 ? 13.137 8.455 -4.570 1.00 84.62 142 ILE A O 1
ATOM 1098 N N . GLU A 1 143 ? 1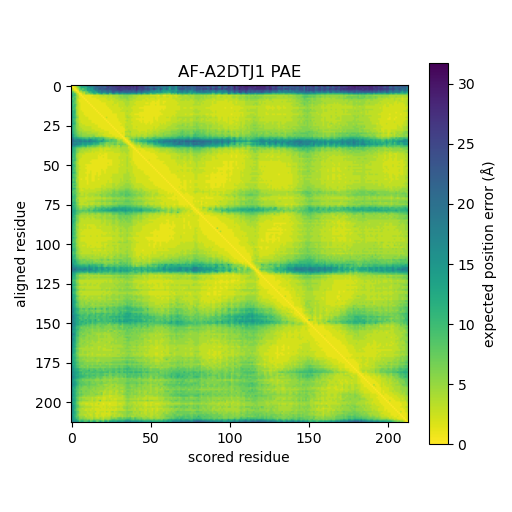1.848 6.630 -4.769 1.00 84.69 143 GLU A N 1
ATOM 1099 C CA . GLU A 1 143 ? 12.752 5.786 -3.984 1.00 84.69 143 GLU A CA 1
ATOM 1100 C C . GLU A 1 143 ? 14.185 5.760 -4.543 1.00 84.69 143 GLU A C 1
ATOM 1102 O O . GLU A 1 143 ? 15.110 5.986 -3.751 1.00 84.69 143 GLU A O 1
ATOM 1107 N N . PRO A 1 144 ? 14.413 5.588 -5.864 1.00 85.12 144 PRO A N 1
ATOM 1108 C CA . PRO A 1 144 ? 15.766 5.586 -6.422 1.00 85.12 144 PRO A CA 1
ATOM 1109 C C . PRO A 1 144 ? 16.443 6.962 -6.375 1.00 85.12 144 PRO A C 1
ATOM 1111 O O . PRO A 1 144 ? 17.670 7.046 -6.336 1.00 85.12 144 PRO A O 1
ATOM 1114 N N . ALA A 1 145 ? 15.660 8.045 -6.370 1.00 85.31 145 ALA A N 1
ATOM 1115 C CA . ALA A 1 145 ? 16.174 9.412 -6.323 1.00 85.31 145 ALA A CA 1
ATOM 1116 C C . ALA A 1 145 ? 16.619 9.836 -4.911 1.00 85.31 145 ALA A C 1
ATOM 1118 O O . ALA A 1 145 ? 17.405 10.775 -4.763 1.00 85.31 145 ALA A O 1
ATOM 1119 N N . LEU A 1 146 ? 16.130 9.164 -3.862 1.00 83.38 146 LEU A N 1
ATOM 1120 C CA . LEU A 1 146 ? 16.441 9.511 -2.478 1.00 83.38 146 LEU A CA 1
ATOM 1121 C C . LEU A 1 146 ? 17.727 8.818 -1.993 1.00 83.38 146 LEU A C 1
ATOM 1123 O O . LEU A 1 146 ? 17.748 7.585 -1.888 1.00 83.38 146 LEU A O 1
ATOM 1127 N N . PRO A 1 147 ? 18.766 9.572 -1.583 1.00 85.50 147 PRO A N 1
ATOM 1128 C CA . PRO A 1 147 ? 20.025 8.998 -1.113 1.00 85.50 147 PRO A CA 1
ATOM 1129 C C . PRO A 1 147 ? 19.825 8.153 0.149 1.00 85.50 147 PRO A C 1
ATOM 1131 O O . PRO A 1 147 ? 19.037 8.507 1.024 1.00 85.50 147 PRO A O 1
ATOM 1134 N N . VAL A 1 148 ? 20.561 7.047 0.264 1.00 87.00 148 VAL A N 1
ATOM 1135 C CA . VAL A 1 148 ? 20.585 6.213 1.476 1.00 87.00 148 VAL A CA 1
ATOM 1136 C C . VAL A 1 148 ? 21.650 6.752 2.425 1.00 87.00 148 VAL A C 1
ATOM 1138 O O . VAL A 1 148 ? 22.826 6.857 2.071 1.00 87.00 148 VAL A O 1
ATOM 1141 N N . PHE A 1 149 ? 21.250 7.096 3.644 1.00 86.06 149 PHE A N 1
ATOM 1142 C CA . PHE A 1 149 ? 22.152 7.619 4.662 1.00 86.06 149 PHE A CA 1
ATOM 1143 C C . PHE A 1 149 ? 22.708 6.474 5.521 1.00 86.06 149 PHE A C 1
ATOM 1145 O O . PHE A 1 149 ? 22.162 5.379 5.575 1.00 86.06 149 PHE A O 1
ATOM 1152 N N . LYS A 1 150 ? 23.828 6.687 6.216 1.00 86.94 150 LYS A N 1
ATOM 1153 C CA . LYS A 1 150 ? 24.322 5.713 7.215 1.00 86.94 150 LYS A CA 1
ATOM 1154 C C . LYS A 1 150 ? 23.696 5.923 8.594 1.00 86.94 150 LYS A C 1
ATOM 1156 O O . LYS A 1 150 ? 23.679 5.019 9.420 1.00 86.94 150 LYS A O 1
ATOM 1161 N N . ASN A 1 151 ? 23.228 7.140 8.855 1.00 91.88 151 ASN A N 1
ATOM 1162 C CA . ASN A 1 151 ? 22.634 7.529 10.123 1.00 91.88 151 ASN A CA 1
ATOM 1163 C C . ASN A 1 151 ? 21.187 7.019 10.203 1.00 91.88 151 ASN A C 1
ATOM 1165 O O . ASN A 1 151 ? 20.402 7.230 9.278 1.00 91.88 151 ASN A O 1
ATOM 1169 N N . SER A 1 152 ? 20.843 6.380 11.321 1.00 85.62 152 SER A N 1
ATOM 1170 C CA . SER A 1 152 ? 19.526 5.779 11.540 1.00 85.62 152 SER A CA 1
ATOM 1171 C C . SER A 1 152 ? 18.390 6.802 11.530 1.00 85.62 152 SER A C 1
ATOM 1173 O O . SER A 1 152 ? 17.354 6.526 10.938 1.00 85.62 152 SER A O 1
ATOM 1175 N N . LEU A 1 153 ? 18.589 7.992 12.103 1.00 86.38 153 LEU A N 1
ATOM 1176 C CA . LEU A 1 153 ? 17.581 9.054 12.116 1.00 86.38 153 LEU A CA 1
ATOM 1177 C C . LEU A 1 153 ? 17.333 9.614 10.710 1.00 86.38 153 LEU A C 1
ATOM 1179 O O . LEU A 1 153 ? 16.182 9.795 10.321 1.00 86.38 153 LEU A O 1
ATOM 1183 N N . TYR A 1 154 ? 18.387 9.848 9.922 1.00 87.69 154 TYR A N 1
ATOM 1184 C CA . TYR A 1 154 ? 18.220 10.317 8.540 1.00 87.69 154 TYR A CA 1
ATOM 1185 C C . TYR A 1 154 ? 17.578 9.257 7.640 1.00 87.69 154 TYR A C 1
ATOM 1187 O O . TYR A 1 154 ? 16.747 9.595 6.801 1.00 87.69 154 TYR A O 1
ATOM 1195 N N . ASN A 1 155 ? 17.897 7.975 7.836 1.00 84.38 155 ASN A N 1
ATOM 1196 C CA . ASN A 1 155 ? 17.212 6.892 7.128 1.00 84.38 155 ASN A CA 1
ATOM 1197 C C . ASN A 1 155 ? 15.751 6.745 7.540 1.00 84.38 155 ASN A C 1
ATOM 1199 O O . ASN A 1 155 ? 14.902 6.522 6.680 1.00 84.38 155 ASN A O 1
ATOM 1203 N N . TRP A 1 156 ? 15.454 6.897 8.829 1.00 85.56 156 TRP A N 1
ATOM 1204 C CA . TRP A 1 156 ? 14.085 6.923 9.327 1.00 85.56 156 TRP A CA 1
ATOM 1205 C C . TRP A 1 156 ? 13.299 8.073 8.685 1.00 85.56 156 TRP A C 1
ATOM 1207 O O . TRP A 1 156 ? 12.261 7.838 8.071 1.00 85.56 156 TRP A O 1
ATOM 1217 N N . ALA A 1 157 ? 13.843 9.294 8.710 1.00 87.69 157 ALA A N 1
ATOM 1218 C CA . ALA A 1 157 ? 13.214 10.463 8.099 1.00 87.69 157 ALA A CA 1
ATOM 1219 C C . ALA A 1 157 ? 13.003 10.278 6.587 1.00 87.69 157 ALA A C 1
ATOM 1221 O O . ALA A 1 157 ? 11.929 10.582 6.073 1.00 87.69 157 ALA A O 1
ATOM 1222 N N . ARG A 1 158 ? 13.990 9.708 5.879 1.00 88.12 158 ARG A N 1
ATOM 1223 C CA . ARG A 1 158 ? 13.860 9.322 4.466 1.00 88.12 158 ARG A CA 1
ATOM 1224 C C . ARG A 1 158 ? 12.693 8.356 4.253 1.00 88.12 158 ARG A C 1
ATOM 1226 O O . ARG A 1 158 ? 11.910 8.563 3.333 1.00 88.12 158 ARG A O 1
ATOM 1233 N N . GLY A 1 159 ? 12.572 7.320 5.084 1.00 86.56 159 GLY A N 1
ATOM 1234 C CA . GLY A 1 159 ? 11.473 6.354 5.012 1.00 86.56 159 GLY A CA 1
ATOM 1235 C C . GLY A 1 159 ? 10.108 7.014 5.215 1.00 86.56 159 GLY A C 1
ATOM 1236 O O . GLY A 1 159 ? 9.185 6.764 4.445 1.00 86.56 159 GLY A O 1
ATOM 1237 N N . GLN A 1 160 ? 10.002 7.919 6.188 1.00 88.44 160 GLN A N 1
ATOM 1238 C CA . GLN A 1 160 ? 8.779 8.685 6.441 1.00 88.44 160 GLN A CA 1
ATOM 1239 C C . GLN A 1 160 ? 8.417 9.609 5.269 1.00 88.44 160 GLN A C 1
ATOM 1241 O O . GLN A 1 160 ? 7.260 9.662 4.858 1.00 88.44 160 GLN A O 1
ATOM 1246 N N . MET A 1 161 ? 9.402 10.288 4.673 1.00 87.94 161 MET A N 1
ATOM 1247 C CA . MET A 1 161 ? 9.188 11.117 3.480 1.00 87.94 161 MET A CA 1
ATOM 1248 C C . MET A 1 161 ? 8.744 10.294 2.269 1.00 87.94 161 MET A C 1
ATOM 1250 O O . MET A 1 161 ? 7.844 10.716 1.540 1.00 87.94 161 MET A O 1
ATOM 1254 N N . LEU A 1 162 ? 9.355 9.126 2.052 1.00 88.75 162 LEU A N 1
ATOM 1255 C CA . LEU A 1 162 ? 8.971 8.224 0.971 1.00 88.75 162 LEU A CA 1
ATOM 1256 C C . LEU A 1 162 ? 7.527 7.746 1.159 1.00 88.75 162 LEU A C 1
ATOM 1258 O O . LEU A 1 162 ? 6.725 7.868 0.238 1.00 88.75 162 LEU A O 1
ATOM 1262 N N . ASN A 1 163 ? 7.173 7.304 2.366 1.00 87.69 163 ASN A N 1
ATOM 1263 C CA . ASN A 1 163 ? 5.818 6.869 2.698 1.00 87.69 163 ASN A CA 1
ATOM 1264 C C . ASN A 1 163 ? 4.784 7.993 2.508 1.00 87.69 163 ASN A C 1
ATOM 1266 O O . ASN A 1 163 ? 3.758 7.796 1.862 1.00 87.69 163 ASN A O 1
ATOM 1270 N N . ALA A 1 164 ? 5.083 9.205 2.986 1.00 89.06 164 ALA A N 1
ATOM 1271 C CA . ALA A 1 164 ? 4.228 10.371 2.770 1.00 89.06 164 ALA A CA 1
ATOM 1272 C C . ALA A 1 164 ? 4.040 10.675 1.273 1.00 89.06 164 ALA A C 1
ATOM 1274 O O . ALA A 1 164 ? 2.930 10.958 0.831 1.00 89.06 164 ALA A O 1
ATOM 1275 N N . SER A 1 165 ? 5.104 10.554 0.476 1.00 89.94 165 SER A N 1
ATOM 1276 C CA . SER A 1 165 ? 5.050 10.783 -0.973 1.00 89.94 165 SER A CA 1
ATOM 1277 C C . SER A 1 165 ? 4.231 9.716 -1.705 1.00 89.94 165 SER A C 1
ATOM 1279 O O . SER A 1 165 ? 3.471 10.045 -2.621 1.00 89.94 165 SER A O 1
ATOM 1281 N N . ILE A 1 166 ? 4.348 8.453 -1.285 1.00 90.25 166 ILE A N 1
ATOM 1282 C CA . ILE A 1 166 ? 3.539 7.335 -1.784 1.00 90.25 166 ILE A CA 1
ATOM 1283 C C . ILE A 1 166 ? 2.063 7.571 -1.461 1.00 90.25 166 ILE A C 1
ATOM 1285 O O . ILE A 1 166 ? 1.233 7.541 -2.369 1.00 90.25 166 ILE A O 1
ATOM 1289 N N . ASN A 1 167 ? 1.738 7.900 -0.210 1.00 90.56 167 ASN A N 1
ATOM 1290 C CA . ASN A 1 167 ? 0.366 8.172 0.222 1.00 90.56 167 ASN A CA 1
ATOM 1291 C C . ASN A 1 167 ? -0.240 9.384 -0.493 1.00 90.56 167 ASN A C 1
ATOM 1293 O O . ASN A 1 167 ? -1.396 9.343 -0.920 1.00 90.56 167 ASN A O 1
ATOM 1297 N N . LEU A 1 168 ? 0.539 10.452 -0.679 1.00 92.06 168 LEU A N 1
ATOM 1298 C CA . LEU A 1 168 ? 0.102 11.625 -1.429 1.00 92.06 168 LEU A CA 1
ATOM 1299 C C . LEU A 1 168 ? -0.194 11.263 -2.887 1.00 92.06 168 LEU A C 1
ATOM 1301 O O . LEU A 1 168 ? -1.242 11.625 -3.417 1.00 92.06 168 LEU A O 1
ATOM 1305 N N . SER A 1 169 ? 0.699 10.515 -3.531 1.00 91.69 169 SER A N 1
ATOM 1306 C CA . SER A 1 169 ? 0.527 10.121 -4.931 1.00 91.69 169 SER A CA 1
ATOM 1307 C C . SER A 1 169 ? -0.642 9.156 -5.110 1.00 91.69 169 SER A C 1
ATOM 1309 O O . SER A 1 169 ? -1.402 9.293 -6.065 1.00 91.69 169 SER A O 1
ATOM 1311 N N . ALA A 1 170 ? -0.855 8.239 -4.164 1.00 91.00 170 ALA A N 1
ATOM 1312 C CA . ALA A 1 170 ? -2.039 7.389 -4.115 1.00 91.00 170 ALA A CA 1
ATOM 1313 C C . ALA A 1 170 ? -3.330 8.217 -3.963 1.00 91.00 170 ALA A C 1
ATOM 1315 O O . ALA A 1 170 ? -4.302 7.994 -4.687 1.00 91.00 170 ALA A O 1
ATOM 1316 N N . THR A 1 171 ? -3.319 9.230 -3.092 1.00 91.31 171 THR A N 1
ATOM 1317 C CA . THR A 1 171 ? -4.446 10.162 -2.903 1.00 91.31 171 THR A CA 1
ATOM 1318 C C . THR A 1 171 ? -4.758 10.925 -4.193 1.00 91.31 171 THR A C 1
ATOM 1320 O O . THR A 1 171 ? -5.914 11.013 -4.604 1.00 91.31 171 THR A O 1
ATOM 1323 N N . LEU A 1 172 ? -3.731 11.428 -4.885 1.00 91.62 172 LEU A N 1
ATOM 1324 C CA . LEU A 1 172 ? -3.890 12.093 -6.181 1.00 91.62 172 LEU A CA 1
ATOM 1325 C C . LEU A 1 172 ? -4.409 11.132 -7.257 1.00 91.62 172 LEU A C 1
ATOM 1327 O O . LEU A 1 172 ? -5.288 11.499 -8.035 1.00 91.62 172 LEU A O 1
ATOM 1331 N N . GLY A 1 173 ? -3.916 9.893 -7.273 1.00 90.06 173 GLY A N 1
ATOM 1332 C CA . GLY A 1 173 ? -4.399 8.845 -8.169 1.00 90.06 173 GLY A CA 1
ATOM 1333 C C . GLY A 1 173 ? -5.877 8.513 -7.951 1.00 90.06 173 GLY A C 1
ATOM 1334 O O . GLY A 1 173 ? -6.579 8.187 -8.906 1.00 90.06 173 GLY A O 1
ATOM 1335 N N . TYR A 1 174 ? -6.375 8.638 -6.719 1.00 90.62 174 TYR A N 1
ATOM 1336 C CA . TYR A 1 174 ? -7.782 8.433 -6.365 1.00 90.62 174 TYR A CA 1
ATOM 1337 C C . TYR A 1 174 ? -8.701 9.610 -6.728 1.00 90.62 174 TYR A C 1
ATOM 1339 O O . TYR A 1 174 ? -9.909 9.419 -6.887 1.00 90.62 174 TYR A O 1
ATOM 1347 N N . ALA A 1 175 ? -8.156 10.817 -6.911 1.00 89.88 175 ALA A N 1
ATOM 1348 C CA . ALA A 1 175 ? -8.939 12.035 -7.128 1.00 89.88 175 ALA A CA 1
ATOM 1349 C C . ALA A 1 175 ? -9.982 11.949 -8.268 1.00 89.88 175 ALA A C 1
ATOM 1351 O O . ALA A 1 175 ? -11.101 12.427 -8.069 1.00 89.88 175 ALA A O 1
ATOM 1352 N N . PRO A 1 176 ? -9.712 11.314 -9.430 1.00 88.50 176 PRO A N 1
ATOM 1353 C CA . PRO A 1 176 ? -10.728 11.147 -10.471 1.00 88.50 176 PRO A CA 1
ATOM 1354 C C . PRO A 1 176 ? -11.928 10.309 -10.016 1.00 88.50 176 PRO A C 1
ATOM 1356 O O . PRO A 1 176 ? -13.065 10.620 -10.362 1.00 88.50 176 PRO A O 1
ATOM 1359 N N . PHE A 1 177 ? -11.694 9.256 -9.229 1.00 87.94 177 PHE A N 1
ATOM 1360 C CA . PHE A 1 177 ? -12.768 8.411 -8.710 1.00 87.94 177 PHE A CA 1
ATOM 1361 C C . PHE A 1 177 ? -13.565 9.135 -7.622 1.00 87.94 177 PHE A C 1
ATOM 1363 O O . PHE A 1 177 ? -14.792 9.109 -7.646 1.00 87.94 177 PHE A O 1
ATOM 1370 N N . ALA A 1 178 ? -12.876 9.850 -6.733 1.00 87.94 178 ALA A N 1
ATOM 1371 C CA . ALA A 1 178 ? -13.489 10.699 -5.717 1.00 87.94 178 ALA A CA 1
ATOM 1372 C C . ALA A 1 178 ? -14.429 11.760 -6.317 1.00 87.94 178 ALA A C 1
ATOM 1374 O O . ALA A 1 178 ? -15.538 11.962 -5.827 1.00 87.94 178 ALA A O 1
ATOM 1375 N N . ALA A 1 179 ? -14.034 12.384 -7.432 1.00 87.81 179 ALA A N 1
ATOM 1376 C CA . ALA A 1 179 ? -14.882 13.337 -8.143 1.00 87.81 179 ALA A CA 1
ATOM 1377 C C . ALA A 1 179 ? -16.180 12.693 -8.672 1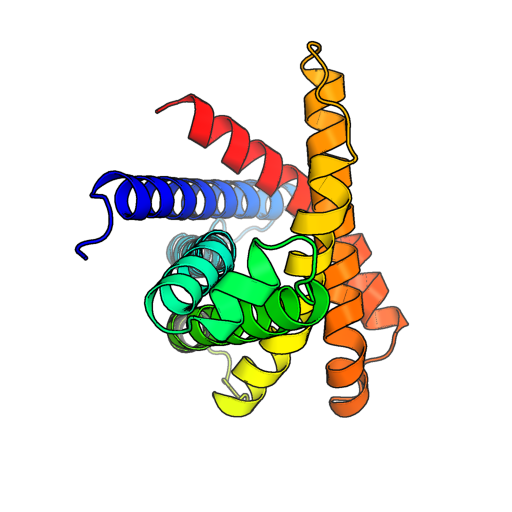.00 87.81 179 ALA A C 1
ATOM 1379 O O . ALA A 1 179 ? -17.235 13.322 -8.649 1.00 87.81 179 ALA A O 1
ATOM 1380 N N . ILE A 1 180 ? -16.123 11.431 -9.113 1.00 88.81 180 ILE A N 1
ATOM 1381 C CA . ILE A 1 180 ? -17.293 10.676 -9.594 1.00 88.81 180 ILE A CA 1
ATOM 1382 C C . ILE A 1 180 ? -18.210 10.272 -8.432 1.00 88.81 180 ILE A C 1
ATOM 1384 O O . ILE A 1 180 ? -19.430 10.241 -8.593 1.00 88.81 180 ILE A O 1
ATOM 1388 N N . THR A 1 181 ? -17.645 9.968 -7.263 1.00 86.06 181 THR A N 1
ATOM 1389 C CA . THR A 1 181 ? -18.406 9.593 -6.061 1.00 86.06 181 THR A CA 1
ATOM 1390 C C . THR A 1 181 ? -18.880 10.793 -5.238 1.00 86.06 181 THR A C 1
ATOM 1392 O O . THR A 1 181 ? -19.578 10.606 -4.244 1.00 86.06 181 THR A O 1
ATOM 1395 N N . GLY A 1 182 ? -18.565 12.018 -5.671 1.00 87.81 182 GLY A N 1
ATOM 1396 C CA . GLY A 1 182 ? -19.017 13.260 -5.042 1.00 87.81 182 GLY A CA 1
ATOM 1397 C C . GLY A 1 182 ? -18.185 13.710 -3.840 1.00 87.81 182 GLY A C 1
ATOM 1398 O O . GLY A 1 182 ? -18.625 14.596 -3.113 1.00 87.81 182 GLY A O 1
ATOM 1399 N N . GLN A 1 183 ? -17.000 13.132 -3.629 1.00 88.81 183 GLN A N 1
ATOM 1400 C CA . GLN A 1 183 ? -16.060 13.580 -2.601 1.00 88.81 183 GLN A CA 1
ATOM 1401 C C . GLN A 1 183 ? -15.324 14.850 -3.044 1.00 88.81 183 GLN A C 1
ATOM 1403 O O . GLN A 1 183 ? -14.854 14.975 -4.177 1.00 88.81 183 GLN A O 1
ATOM 1408 N N . SER A 1 184 ? -15.202 15.799 -2.123 1.00 89.81 184 SER A N 1
ATOM 1409 C CA . SER A 1 184 ? -14.470 17.047 -2.322 1.00 89.81 184 SER A CA 1
ATOM 1410 C C . SER A 1 184 ? -12.956 16.846 -2.203 1.00 89.81 184 SER A C 1
ATOM 1412 O O . SER A 1 184 ? -12.470 15.989 -1.465 1.00 89.81 184 SER A O 1
ATOM 1414 N N . LEU A 1 185 ? -12.174 17.707 -2.865 1.00 85.31 185 LEU A N 1
ATOM 1415 C CA . LEU A 1 185 ? -10.715 17.717 -2.697 1.00 85.31 185 LEU A CA 1
ATOM 1416 C C . LEU A 1 185 ? -10.310 17.954 -1.233 1.00 85.31 185 LEU A C 1
ATOM 1418 O O . LEU A 1 185 ? -9.342 17.364 -0.765 1.00 85.31 185 LEU A O 1
ATOM 1422 N N . SER A 1 186 ? -11.057 18.776 -0.490 1.00 88.38 186 SER A N 1
ATOM 1423 C CA . SER A 1 186 ? -10.809 19.002 0.938 1.00 88.38 186 SER A CA 1
ATOM 1424 C C . SER A 1 186 ? -10.976 17.739 1.779 1.00 88.38 186 SER A C 1
ATOM 1426 O O . SER A 1 186 ? -10.198 17.543 2.705 1.00 88.38 186 SER A O 1
ATOM 1428 N N . GLU A 1 187 ? -11.942 16.875 1.460 1.00 88.19 187 GLU A N 1
ATOM 1429 C CA . GLU A 1 187 ? -12.114 15.593 2.157 1.00 88.19 187 GLU A CA 1
ATOM 1430 C C . GLU A 1 187 ? -10.957 14.640 1.850 1.00 88.19 187 GLU A C 1
ATOM 1432 O O . GLU A 1 187 ? -10.438 14.003 2.764 1.00 88.19 187 GLU A O 1
ATOM 1437 N N . LEU A 1 188 ? -10.489 14.605 0.598 1.00 87.44 188 LEU A N 1
ATOM 1438 C CA . LEU A 1 188 ? -9.331 13.795 0.207 1.00 87.44 188 LEU A CA 1
ATOM 1439 C C . LEU A 1 188 ? -8.048 14.229 0.916 1.00 87.44 188 LEU A C 1
ATOM 1441 O O . LEU A 1 188 ? -7.373 13.416 1.544 1.00 87.44 188 LEU A O 1
ATOM 1445 N N . PHE A 1 189 ? -7.710 15.517 0.829 1.00 88.19 189 PHE A N 1
ATOM 1446 C CA . PHE A 1 189 ? -6.499 16.042 1.457 1.00 88.19 189 PHE A CA 1
ATOM 1447 C C . PHE A 1 189 ? -6.607 16.056 2.983 1.00 88.19 189 PHE A C 1
ATOM 1449 O O . PHE A 1 189 ? -5.611 15.824 3.662 1.00 88.19 189 PHE A O 1
ATOM 1456 N N . GLY A 1 190 ? -7.806 16.283 3.525 1.00 88.56 190 GLY A N 1
ATOM 1457 C CA . GLY A 1 190 ? -8.078 16.161 4.953 1.00 88.56 190 GLY A CA 1
ATOM 1458 C C . GLY A 1 190 ? -7.805 14.746 5.458 1.00 88.56 190 GLY A C 1
ATOM 1459 O O . GLY A 1 190 ? -7.092 14.592 6.447 1.00 88.56 190 GLY A O 1
ATOM 1460 N N . GLY A 1 191 ? -8.291 13.727 4.739 1.00 86.88 191 GLY A N 1
ATOM 1461 C CA . GLY A 1 191 ? -7.990 12.320 5.016 1.00 86.88 191 GLY A CA 1
ATOM 1462 C C . GLY A 1 191 ? -6.490 12.034 4.979 1.00 86.88 191 GLY A C 1
ATOM 1463 O O . GLY A 1 191 ? -5.935 11.568 5.968 1.00 86.88 191 GLY A O 1
ATOM 1464 N N . TYR A 1 192 ? -5.806 12.439 3.904 1.00 88.00 192 TYR A N 1
ATOM 1465 C CA . TYR A 1 192 ? -4.352 12.285 3.781 1.00 88.00 192 TYR A CA 1
ATOM 1466 C C . TYR A 1 192 ? -3.581 12.870 4.978 1.00 88.00 192 TYR A C 1
ATOM 1468 O O . TYR A 1 192 ? -2.705 12.207 5.530 1.00 88.00 192 TYR A O 1
ATOM 1476 N N . VAL A 1 193 ? -3.907 14.098 5.405 1.00 87.81 193 VAL A N 1
ATOM 1477 C CA . VAL A 1 193 ? -3.232 14.750 6.542 1.00 87.81 193 VAL A CA 1
ATOM 1478 C C . VAL A 1 193 ? -3.492 14.002 7.849 1.00 87.81 193 VAL A C 1
ATOM 1480 O O . VAL A 1 193 ? -2.565 13.815 8.637 1.00 87.81 193 VAL A O 1
ATOM 1483 N N . ILE A 1 194 ? -4.730 13.555 8.077 1.00 86.88 194 ILE A N 1
ATOM 1484 C CA . ILE A 1 194 ? -5.096 12.762 9.259 1.00 86.88 194 ILE A CA 1
ATOM 1485 C C . ILE A 1 194 ? -4.330 11.432 9.274 1.00 86.88 194 ILE A C 1
ATOM 1487 O O . ILE A 1 194 ? -3.849 11.012 10.328 1.00 86.88 194 ILE A O 1
ATOM 1491 N N . ASP A 1 195 ? -4.151 10.815 8.108 1.00 86.19 195 ASP A N 1
ATOM 1492 C CA . ASP A 1 195 ? -3.512 9.509 7.959 1.00 86.19 195 ASP A CA 1
ATOM 1493 C C . ASP A 1 195 ? -1.982 9.559 8.035 1.00 86.19 195 ASP A C 1
ATOM 1495 O O . ASP A 1 195 ? -1.355 8.514 8.234 1.00 86.19 195 ASP A O 1
ATOM 1499 N N . MET A 1 196 ? -1.349 10.738 7.953 1.00 86.56 196 MET A N 1
ATOM 1500 C CA . MET A 1 196 ? 0.114 10.860 8.058 1.00 86.56 196 MET A CA 1
ATOM 1501 C C . MET A 1 196 ? 0.654 10.293 9.376 1.00 86.56 196 MET A C 1
ATOM 1503 O O . MET A 1 196 ? 1.663 9.589 9.375 1.00 86.56 196 MET A O 1
ATOM 1507 N N . PHE A 1 197 ? -0.010 10.576 10.501 1.00 86.50 197 PHE A N 1
ATOM 1508 C CA . PHE A 1 197 ? 0.453 10.118 11.812 1.00 86.50 197 PHE A CA 1
ATOM 1509 C C . PHE A 1 197 ? 0.297 8.594 11.997 1.00 86.50 197 PHE A C 1
ATOM 1511 O O . PHE A 1 197 ? 1.304 7.939 12.284 1.00 86.50 197 PHE A O 1
ATOM 1518 N N . PRO A 1 198 ? -0.888 7.990 11.762 1.00 87.56 198 PRO A N 1
ATOM 1519 C CA . PRO A 1 198 ? -1.045 6.535 11.703 1.00 87.56 198 PRO A CA 1
ATOM 1520 C C . PRO A 1 198 ? -0.060 5.849 10.752 1.00 87.56 198 PRO A C 1
ATOM 1522 O O . PRO A 1 198 ? 0.558 4.852 11.119 1.00 87.56 198 PRO A O 1
ATOM 1525 N N . SER A 1 199 ? 0.138 6.410 9.557 1.00 86.88 199 SER A N 1
ATOM 1526 C CA . SER A 1 199 ? 1.056 5.861 8.553 1.00 86.88 199 SER A CA 1
ATOM 1527 C C . SER A 1 199 ? 2.507 5.867 9.028 1.00 86.88 199 SER A C 1
ATOM 1529 O O . SER A 1 199 ? 3.264 4.953 8.700 1.00 86.88 199 SER A O 1
ATOM 1531 N N . GLY A 1 200 ? 2.900 6.874 9.812 1.00 87.38 200 GLY A N 1
ATOM 1532 C CA . GLY A 1 200 ? 4.232 6.935 10.399 1.00 87.38 200 GLY A CA 1
ATOM 1533 C C . GLY A 1 200 ? 4.474 5.830 11.422 1.00 87.38 200 GLY A C 1
ATOM 1534 O O . GLY A 1 200 ? 5.499 5.151 11.345 1.00 87.38 200 GLY A O 1
ATOM 1535 N N . ILE A 1 201 ? 3.499 5.587 12.306 1.00 88.31 201 ILE A N 1
ATOM 1536 C CA . ILE A 1 201 ? 3.544 4.481 13.278 1.00 88.31 201 ILE A CA 1
ATOM 1537 C C . ILE A 1 201 ? 3.575 3.133 12.554 1.00 88.31 201 ILE A C 1
ATOM 1539 O O . ILE A 1 201 ? 4.366 2.264 12.925 1.00 88.31 201 ILE A O 1
ATOM 1543 N N . LEU A 1 202 ? 2.762 2.962 11.508 1.00 90.19 202 LEU A N 1
ATOM 1544 C CA . LEU A 1 202 ? 2.750 1.747 10.695 1.00 90.19 202 LEU A CA 1
ATOM 1545 C C . LEU A 1 202 ? 4.128 1.470 10.103 1.00 90.19 202 LEU A C 1
ATOM 1547 O O . LEU A 1 202 ? 4.665 0.383 10.299 1.00 90.19 202 LEU A O 1
ATOM 1551 N N . ASN A 1 203 ? 4.723 2.454 9.433 1.00 87.19 203 ASN A N 1
ATOM 1552 C CA . ASN A 1 203 ? 6.037 2.308 8.818 1.00 87.19 203 ASN A CA 1
ATOM 1553 C C . ASN A 1 203 ? 7.114 1.915 9.848 1.00 87.19 203 ASN A C 1
ATOM 1555 O O . ASN A 1 203 ? 7.889 0.986 9.617 1.00 87.19 203 ASN A O 1
ATOM 1559 N N . ASP A 1 204 ? 7.105 2.549 11.022 1.00 87.69 204 ASP A N 1
ATOM 1560 C CA . ASP A 1 204 ? 8.036 2.231 12.109 1.00 87.69 204 ASP A CA 1
ATOM 1561 C C . ASP A 1 204 ? 7.821 0.815 12.650 1.00 87.69 204 ASP A C 1
ATOM 1563 O O . ASP A 1 204 ? 8.778 0.069 12.871 1.00 87.69 204 ASP A O 1
ATOM 1567 N N . SER A 1 205 ? 6.562 0.413 12.809 1.00 88.00 205 SER A N 1
ATOM 1568 C CA . SER A 1 205 ? 6.186 -0.909 13.312 1.00 88.00 205 SER A CA 1
ATOM 1569 C C . SER A 1 205 ? 6.596 -2.011 12.341 1.00 88.00 205 SER A C 1
ATOM 1571 O O . SER A 1 205 ? 7.187 -3.011 12.747 1.00 88.00 205 SER A O 1
ATOM 1573 N N . VAL A 1 206 ? 6.342 -1.817 11.044 1.00 86.88 206 VAL A N 1
ATOM 1574 C CA . VAL A 1 206 ? 6.753 -2.754 9.991 1.00 86.88 206 VAL A CA 1
ATOM 1575 C C . VAL A 1 206 ? 8.274 -2.844 9.906 1.00 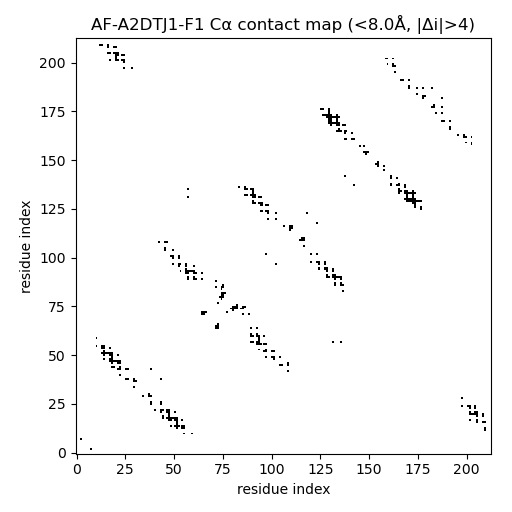86.88 206 VAL A C 1
ATOM 1577 O O . VAL A 1 206 ? 8.811 -3.953 9.823 1.00 86.88 206 VAL A O 1
ATOM 1580 N N . GLY A 1 207 ? 8.979 -1.711 9.975 1.00 84.25 207 GLY A N 1
ATOM 1581 C CA . GLY A 1 207 ? 10.442 -1.669 9.986 1.00 84.25 207 GLY A CA 1
ATOM 1582 C C . GLY A 1 207 ? 11.037 -2.407 11.186 1.00 84.25 207 GLY A C 1
ATOM 1583 O O . GLY A 1 207 ? 11.927 -3.243 11.020 1.00 84.25 207 GLY A O 1
ATOM 1584 N N . TYR A 1 208 ? 10.501 -2.165 12.385 1.00 85.62 208 TYR A N 1
ATOM 1585 C CA . TYR A 1 208 ? 10.935 -2.841 13.605 1.00 85.62 208 TYR A CA 1
ATOM 1586 C C . TYR A 1 208 ? 10.696 -4.349 13.533 1.00 85.62 208 TYR A C 1
ATOM 1588 O O . TYR A 1 208 ? 11.634 -5.119 13.729 1.00 85.62 208 TYR A O 1
ATOM 1596 N N . ILE A 1 209 ? 9.485 -4.788 13.182 1.00 86.62 209 ILE A N 1
ATOM 1597 C CA . ILE A 1 209 ? 9.154 -6.218 13.082 1.00 86.62 209 ILE A CA 1
ATOM 1598 C C . ILE A 1 209 ? 10.043 -6.904 12.042 1.00 86.62 209 ILE A C 1
ATOM 1600 O O . ILE A 1 209 ? 10.539 -7.999 12.289 1.00 86.62 209 ILE A O 1
ATOM 1604 N N . SER A 1 210 ? 10.320 -6.240 10.918 1.00 84.38 210 SER A N 1
ATOM 1605 C CA . SER A 1 210 ? 11.212 -6.771 9.881 1.00 84.38 210 SER A CA 1
ATOM 1606 C C . SER A 1 210 ? 12.657 -6.958 10.347 1.00 84.38 210 SER A C 1
ATOM 1608 O O . SER A 1 210 ? 13.358 -7.779 9.771 1.00 84.38 210 SER A O 1
ATOM 1610 N N . SER A 1 211 ? 13.102 -6.243 11.385 1.00 82.00 211 SER A N 1
ATOM 1611 C CA . SER A 1 211 ? 14.458 -6.366 11.942 1.00 82.00 211 SER A CA 1
ATOM 1612 C C . SER A 1 211 ? 14.649 -7.551 12.897 1.00 82.00 211 SER A C 1
ATOM 1614 O O . SER A 1 211 ? 15.781 -7.878 13.246 1.00 82.00 211 SER A O 1
ATOM 1616 N N . ILE A 1 212 ? 13.557 -8.190 13.332 1.00 79.19 212 ILE A N 1
ATOM 1617 C CA . ILE A 1 212 ? 13.583 -9.288 14.313 1.00 79.19 212 ILE A CA 1
ATOM 1618 C C . ILE A 1 212 ? 13.857 -10.650 13.640 1.00 79.19 212 ILE A C 1
ATOM 1620 O O . ILE A 1 212 ? 14.280 -11.589 14.318 1.00 79.19 212 ILE A O 1
ATOM 1624 N N . TRP A 1 213 ? 13.642 -10.767 12.324 1.00 62.50 213 TRP A N 1
ATOM 1625 C CA . TRP A 1 213 ? 13.684 -12.022 11.554 1.00 62.50 213 TRP A CA 1
ATOM 1626 C C . TRP A 1 213 ? 14.770 -12.038 10.478 1.00 62.50 213 TRP A C 1
ATOM 1628 O O . TRP A 1 213 ? 15.179 -13.160 10.091 1.00 62.50 213 TRP A O 1
#

Organism: Trichomonas vaginalis (strain ATCC PRA-98 / G3) (NCBI:txid412133)

Mean predicted aligned error: 5.27 Å

Radius of gyration: 17.77 Å; Cα contacts (8 Å, |Δi|>4): 248; chains: 1; bounding box: 48×41×51 Å

Sequence (213 aa):
MTAPKSFFKDMLKVYTNATLGDMFTQSVIHGLKGDAEGLKFGEALLHGMQTGTTFVAYPIAVHLLEKHSETFRHHYHDEDGCKVAAYVAGGIGAAGIVALVNYPLEKLRKRAQKEQQTETFRFYFAGQVGPNIGAAFASELIEPALPVFKNSLYNWARGQMLNASINLSATLGYAPFAAITGQSLSELFGGYVIDMFPSGILNDSVGYISSIW

pLDDT: mean 88.94, std 7.77, range [41.66, 97.06]

Nearest PDB structures (foldseek):
  7r8b-assembly1_B  TM=3.460E-01  e=1.957E+00  Homo sapiens
  8kco-assembly1_C  TM=2.941E-01  e=2.045E+00  Homo sapiens

Solvent-accessible surface area (backbone atoms only — not comparable to full-atom values): 10976 Å² total; per-residue (Å²): 135,80,77,62,76,59,59,64,51,51,42,50,50,52,24,50,28,34,17,54,11,35,31,50,33,52,48,52,52,41,59,76,70,64,53,88,85,59,78,58,60,73,54,36,48,48,52,6,49,38,48,7,41,58,74,35,19,43,65,52,25,40,55,53,40,48,75,74,29,69,67,44,37,41,15,59,69,42,90,90,29,54,46,68,58,27,34,45,54,24,8,45,40,12,13,49,48,35,35,70,56,35,49,61,46,49,51,53,49,32,54,76,70,74,44,82,84,82,75,49,72,67,58,51,29,58,59,31,30,26,26,34,24,20,27,41,50,31,51,71,58,47,55,80,70,52,83,85,58,90,49,69,67,59,37,49,51,49,51,50,52,50,51,51,45,22,53,50,30,14,53,59,33,26,44,70,54,34,56,75,75,70,50,52,72,66,56,53,53,49,49,53,61,65,44,49,59,60,48,46,46,25,52,52,34,24,54,54,53,59,70,76,116

Secondary structure (DSSP, 8-state):
-PPPHHHHHHHHHHHHHHHHHHHHHHHHHHHHTT-TT---HHHHHHHHHHHHHHHHHHHHHHHHHHHH-HHHHHHHHSTTS-HHHHHHHHHHHHHHHHHHHHHHHHHHHHHHTT------HHHHHHHHHHHHHHHHHHHHHHTTTSPPPSSHHHHHHHHHHHHHHHHHHHHHHHHHHHHHHT--HHHHHHHHHHHHHHHHHHHHHHHHHHT--